Protein 2VXG (pdb70)

CATH classification: 6.10.140.270 (+1 more: 1.10.220.100)

Radius of gyration: 18.99 Å; Cα contacts (8 Å, |Δi|>4): 287; chains: 2; bounding box: 37×43×52 Å

Secondary structure (DSSP, 8-state):
-HHHHHHHHHHHHT-HHHHHHHHHHTT-HHHHHHHHHHS-HHHHT----HHHHHHHHHHHHH--TT--HHHHHHHHHHHHH--TTSHHHHHHHHHHHHHHHHHHHHHHHH-TTSTTHHHHHHHHHHHHHH-/-HHHHHHHHHHHTT-HHHHHHHHHHTT-HHHHHHHHHHH----HHHHHHHHHHHHH--TT--HHHHHHHHHHHHT--TTSHHHHHHHHHHHHHHHHHHHHHHHH-TTSTTHHHHHHHHHHHHHHHHH-

InterPro domains:
  IPR001680 WD40 repeat [SM00320] (302-339)
  IPR001680 WD40 repeat [SM00320] (347-397)
  IPR015943 WD40/YVTN repeat-like-containing domain superfamily [G3DSA:2.130.10.10] (118-501)
  IPR032401 Enhancer of mRNA-decapping protein 4, WD40 repeat region [PF16529] (119-451)
  IPR036322 WD40-repeat-containing domain superfamily [SSF50978] (120-437)
  IPR044938 Enhancer of mRNA-decapping protein 4, conserved C-terminal domain superfamily [G3DSA:1.10.220.100] (1266-1354)
  IPR045152 Enhancer of mRNA-decapping protein 4-like [PTHR15598] (16-1346)
  IPR049404 Enhancer of mRNA-decapping protein 4, C-terminal [PF21289] (1222-1342)

GO terms:
  GO:0045495 pole plasm (C, IDA)
  GO:0000932 P-body (C, IDA)
  GO:0035195 miRNA-mediated post-transcriptional gene silencing (P, IGI)
  GO:0000290 deadenylation-dependent decapping of nuclear-transcribed mRNA (P, IGI)
  GO:0045451 pole plasm oskar mRNA localization (P, IMP)
  GO:0033962 P-body assembly (P, IMP)
  GO:0140693 molecular condensate scaffold activity (F, IMP)
  GO:0006402 mRNA catabolic process (P, IMP)
  GO:0005515 protein binding (F, IPI)

Solvent-accessible surface area: 12863 Å² total; per-residue (Å²): 78,28,8,6,91,22,0,82,131,34,21,176,72,41,82,18,28,117,0,0,13,12,0,5,5,2,75,58,36,43,25,0,32,40,0,4,145,78,13,72,17,124,98,1,37,103,81,10,62,37,36,0,4,5,2,0,0,38,32,0,2,59,68,13,119,113,8,49,132,50,5,2,98,0,0,53,61,0,2,124,37,13,71,61,82,40,84,32,0,142,62,25,0,48,142,13,1,61,87,1,58,151,35,0,50,81,6,38,146,110,25,63,188,48,98,12,55,71,66,0,128,128,6,12,145,34,0,96,120,56,137,54,36,10,5,82,28,0,73,126,40,21,144,72,58,81,68,28,107,0,0,10,12,0,6,10,9,98,71,44,45,24,0,30,41,0,1,143,89,37,121,142,38,61,32,34,0,7,0,1,0,0,40,30,0,2,69,46,9,100,67,7,58,114,28,4,3,118,22,1,56,105,2,3,128,51,15,71,26,81,37,70,29,0,106,78,15,0,49,74,4,0,54,60,2,46,141,40,0,96,98,5,39,146,91,25,73,200,39,102,7,52,74,66,0,136,128,9,23,150,35,0,76,86,27,76,121,108,74

Sequence (259 aa):
GAMGDSIKQLLMAGQINKAFHQALLANDLGLVEFTLRHTDSNQAFARLEQKVLLSLIQQISADMTNHNELKQRYLNEALLAINMADPITREHAPKVLTELYRNCQQFIKNSPKNSQFSNVRLLMKAIITYRGAMGDSIKQLLMAGQINKAFHQALLANDLGLVEFTLRHTDRLEQKVLLSLIQQISADMTNHNELKQRYLNNEALLAINMADPITREHAPKVLTELYRNCQQFIKNSPKNSQFSNVRLLMKAIITYRDQL

Organism: Drosophila melanogaster (NCBI:txid7227)

Nearest PDB structures (foldseek):
  2vxg-assembly1_A  TM=1.008E+00  e=8.483E-18  Drosophila melanogaster
  2vxg-assembly2_B  TM=9.905E-01  e=6.596E-15  Drosophila melanogaster
  8a3y-assembly1_Q  TM=3.746E-01  e=7.093E+00  Homo sapiens
  2vxg-assembly2_B  TM=1.008E+00  e=4.600E-17  Drosophila melanogaster
  2vxg-assembly1_A  TM=9.904E-01  e=3.520E-15  Drosophila melanogaster

Structure (mmCIF, N/CA/C/O backbone):
data_2VXG
#
_entry.id   2VXG
#
_cell.length_a   38.240
_cell.length_b   65.870
_cell.length_c   103.780
_cell.angle_alpha   90.00
_cell.angle_beta   90.00
_cell.angle_gamma   90.00
#
_symmetry.space_group_name_H-M   'P 21 21 21'
#
loop_
_entity.id
_entity.type
_entity.pdbx_description
1 polymer 'CG6181-PA, ISOFORM A'
2 water water
#
loop_
_atom_site.group_PDB
_atom_site.id
_atom_site.type_symbol
_atom_site.label_atom_id
_atom_site.label_alt_id
_atom_site.label_comp_id
_atom_site.label_asym_id
_atom_site.label_entity_id
_atom_site.label_seq_id
_atom_site.pdbx_PDB_ins_code
_atom_site.Cartn_x
_atom_site.Cartn_y
_atom_site.Cartn_z
_atom_site.occupancy
_atom_site.B_iso_or_equiv
_atom_site.auth_seq_id
_atom_site.auth_comp_id
_atom_site.auth_asym_id
_atom_site.auth_atom_id
_atom_site.pdbx_PDB_model_num
ATOM 1 N N . GLY A 1 1 ? 16.214 49.075 23.849 1.00 20.14 1216 GLY A N 1
ATOM 2 C CA . GLY A 1 1 ? 16.529 48.769 22.426 1.00 21.14 1216 GLY A CA 1
ATOM 3 C C . GLY A 1 1 ? 17.944 48.239 22.289 1.00 20.64 1216 GLY A C 1
ATOM 4 O O . GLY A 1 1 ? 18.493 47.710 23.239 1.00 22.07 1216 GLY A O 1
ATOM 5 N N . ALA A 1 2 ? 18.547 48.433 21.115 1.00 21.25 1217 ALA A N 1
ATOM 6 C CA . ALA A 1 2 ? 19.828 47.834 20.765 1.00 21.34 1217 ALA A CA 1
ATOM 7 C C . ALA A 1 2 ? 20.991 48.345 21.635 1.00 21.26 1217 ALA A C 1
ATOM 8 O O . ALA A 1 2 ? 21.880 47.563 22.035 1.00 20.53 1217 ALA A O 1
ATOM 10 N N . MET A 1 3 ? 20.987 49.639 21.937 1.00 20.85 1218 MET A N 1
ATOM 11 C CA . MET A 1 3 ? 21.985 50.223 22.824 1.00 22.20 1218 MET A CA 1
ATOM 12 C C . MET A 1 3 ? 21.903 49.667 24.259 1.00 21.30 1218 MET A C 1
ATOM 13 O O . MET A 1 3 ? 22.900 49.247 24.813 1.00 19.28 1218 MET A O 1
ATOM 18 N N . GLY A 1 4 ? 20.726 49.730 24.873 1.00 21.25 1219 GLY A N 1
ATOM 19 C CA . GLY A 1 4 ? 20.553 49.213 26.227 1.00 21.33 1219 GLY A CA 1
ATOM 20 C C . GLY A 1 4 ? 20.948 47.744 26.350 1.00 21.15 1219 GLY A C 1
ATOM 21 O O . GLY A 1 4 ? 21.651 47.347 27.282 1.00 21.00 1219 GLY A O 1
ATOM 22 N N . ASP A 1 5 ? 20.496 46.950 25.386 1.00 21.21 1220 ASP A N 1
ATOM 23 C CA . ASP A 1 5 ? 20.849 45.544 25.263 1.00 20.91 1220 ASP A CA 1
ATOM 24 C C . ASP A 1 5 ? 22.342 45.337 25.200 1.00 20.47 1220 ASP A C 1
ATOM 25 O O . ASP A 1 5 ? 22.890 44.485 25.909 1.00 18.65 1220 ASP A O 1
ATOM 30 N N . SER A 1 6 ? 23.013 46.122 24.368 1.00 19.23 1221 SER A N 1
ATOM 31 C CA . SER A 1 6 ? 24.462 45.999 24.233 1.00 19.87 1221 SER A CA 1
ATOM 32 C C . SER A 1 6 ? 25.153 46.326 25.543 1.00 19.47 1221 SER A C 1
ATOM 33 O O . SER A 1 6 ? 26.116 45.668 25.935 1.00 19.42 1221 SER A O 1
ATOM 36 N N . ILE A 1 7 ? 24.693 47.396 26.164 1.00 18.57 1222 ILE A N 1
ATOM 37 C CA . ILE A 1 7 ? 25.167 47.813 27.498 1.00 19.18 1222 ILE A CA 1
ATOM 38 C C . ILE A 1 7 ? 24.994 46.737 28.553 1.00 19.08 1222 ILE A C 1
ATOM 39 O O . ILE A 1 7 ? 25.921 46.464 29.313 1.00 18.08 1222 ILE A O 1
ATOM 44 N N . LYS A 1 8 ? 23.829 46.106 28.599 1.00 19.15 1223 LYS A N 1
ATOM 45 C CA . LYS A 1 8 ? 23.617 45.059 29.602 1.00 20.65 1223 LYS A CA 1
ATOM 46 C C . LYS A 1 8 ? 24.556 43.898 29.340 1.00 20.16 1223 LYS A C 1
ATOM 47 O O . LYS A 1 8 ? 25.128 43.347 30.267 1.00 20.80 1223 LYS A O 1
ATOM 53 N N . GLN A 1 9 ? 24.710 43.554 28.071 1.00 20.68 1224 GLN A N 1
ATOM 54 C CA . GLN A 1 9 ? 25.659 42.548 27.607 1.00 21.74 1224 GLN A CA 1
ATOM 55 C C . GLN A 1 9 ? 27.098 42.798 28.084 1.00 21.00 1224 GLN A C 1
ATOM 56 O O . GLN A 1 9 ? 27.770 41.916 28.661 1.00 19.89 1224 GLN A O 1
ATOM 62 N N . LEU A 1 10 ? 27.570 44.009 27.817 1.00 20.34 1225 LEU A N 1
ATOM 63 C CA . LEU A 1 10 ? 28.940 44.427 28.179 1.00 20.53 1225 LEU A CA 1
ATOM 64 C C . LEU A 1 10 ? 29.167 44.322 29.673 1.00 20.22 1225 LEU A C 1
ATOM 65 O O . LEU A 1 10 ? 30.141 43.731 30.105 1.00 19.62 1225 LEU A O 1
ATOM 70 N N . LEU A 1 11 ? 28.253 44.906 30.441 1.00 20.67 1226 LEU A N 1
ATOM 71 C CA . LEU A 1 11 ? 28.243 44.837 31.907 1.00 20.84 1226 LEU A CA 1
ATOM 72 C C . LEU A 1 11 ? 28.241 43.425 32.454 1.00 21.29 1226 LEU A C 1
ATOM 73 O O . LEU A 1 11 ? 28.924 43.147 33.427 1.00 19.73 1226 LEU A O 1
ATOM 78 N N . MET A 1 12 ? 27.444 42.535 31.867 1.00 22.46 1227 MET A N 1
ATOM 79 C CA . MET A 1 12 ? 27.471 41.123 32.306 1.00 23.67 1227 MET A CA 1
ATOM 80 C C . MET A 1 12 ? 28.824 40.501 31.975 1.00 22.57 1227 MET A C 1
ATOM 81 O O . MET A 1 12 ? 29.354 39.685 32.744 1.00 23.85 1227 MET A O 1
ATOM 86 N N . ALA A 1 13 ? 29.389 40.867 30.833 1.00 21.40 1228 ALA A N 1
ATOM 87 C CA . ALA A 1 13 ? 30.698 40.370 30.441 1.00 21.49 1228 ALA A CA 1
ATOM 88 C C . ALA A 1 13 ? 31.815 40.986 31.301 1.00 21.05 1228 ALA A C 1
ATOM 89 O O . ALA A 1 13 ? 32.927 40.471 31.346 1.00 21.69 1228 ALA A O 1
ATOM 91 N N . GLY A 1 14 ? 31.498 42.046 32.031 1.00 21.01 1229 GLY A N 1
ATOM 92 C CA . GLY A 1 14 ? 32.469 42.707 32.902 1.00 20.76 1229 GLY A CA 1
ATOM 93 C C . GLY A 1 14 ? 33.239 43.768 32.148 1.00 20.65 1229 GLY A C 1
ATOM 94 O O . GLY A 1 14 ? 34.173 44.375 32.694 1.00 19.30 1229 GLY A O 1
ATOM 95 N N . GLN A 1 15 ? 32.830 44.015 30.899 1.00 20.16 1230 GLN A N 1
ATOM 96 C CA . GLN A 1 15 ? 33.410 45.082 30.086 1.00 20.86 1230 GLN A CA 1
ATOM 97 C C . GLN A 1 15 ? 32.778 46.435 30.460 1.00 20.16 1230 GLN A C 1
ATOM 98 O O . GLN A 1 15 ? 32.090 47.072 29.663 1.00 18.49 1230 GLN A O 1
ATOM 104 N N . ILE A 1 16 ? 33.016 46.858 31.703 1.00 20.06 1231 ILE A N 1
ATOM 105 C CA . ILE A 1 16 ? 32.321 48.009 32.275 1.00 19.96 1231 ILE A CA 1
ATOM 106 C C . ILE A 1 16 ? 32.634 49.350 31.598 1.00 19.85 1231 ILE A C 1
ATOM 107 O O . ILE A 1 16 ? 31.721 50.162 31.366 1.00 18.10 1231 ILE A O 1
ATOM 112 N N . ASN A 1 17 ? 33.903 49.608 31.279 1.00 19.63 1232 ASN A N 1
ATOM 113 C CA . ASN A 1 17 ? 34.231 50.870 30.617 1.00 19.41 1232 ASN A CA 1
ATOM 114 C C . ASN A 1 17 ? 33.644 50.932 29.218 1.00 18.61 1232 ASN A C 1
ATOM 115 O O . ASN A 1 17 ? 33.093 51.956 28.860 1.00 19.13 1232 ASN A O 1
ATOM 120 N N . LYS A 1 18 ? 33.710 49.838 28.466 1.00 17.95 1233 LYS A N 1
ATOM 121 C CA . LYS A 1 18 ? 33.065 49.816 27.153 1.00 18.79 1233 LYS A CA 1
ATOM 122 C C . LYS A 1 18 ? 31.556 50.103 27.241 1.00 17.26 1233 LYS A C 1
ATOM 123 O O . LYS A 1 18 ? 31.035 50.756 26.380 1.00 16.55 1233 LYS A O 1
ATOM 129 N N . ALA A 1 19 ? 30.883 49.579 28.267 1.00 17.05 1234 ALA A N 1
ATOM 130 C CA . ALA A 1 19 ? 29.462 49.839 28.500 1.00 16.11 1234 ALA A CA 1
ATOM 131 C C . ALA A 1 19 ? 29.273 51.337 28.736 1.00 15.66 1234 ALA A C 1
ATOM 132 O O . ALA A 1 19 ? 28.382 51.959 28.147 1.00 15.30 1234 ALA A O 1
ATOM 134 N N . PHE A 1 20 ? 30.159 51.931 29.529 1.00 16.05 1235 PHE A N 1
ATOM 135 C CA . PHE A 1 20 ? 30.038 53.354 29.837 1.00 16.00 1235 PHE A CA 1
ATOM 136 C C . PHE A 1 20 ? 30.409 54.231 28.664 1.00 16.41 1235 PHE A C 1
ATOM 137 O O . PHE A 1 20 ? 29.803 55.284 28.509 1.00 16.86 1235 PHE A O 1
ATOM 145 N N . HIS A 1 21 ? 31.366 53.814 27.840 1.00 16.16 1236 HIS A N 1
ATOM 146 C CA . HIS A 1 21 ? 31.681 54.547 26.599 1.00 16.26 1236 HIS A CA 1
ATOM 147 C C . HIS A 1 21 ? 30.428 54.676 25.782 1.00 16.38 1236 HIS A C 1
ATOM 148 O O . HIS A 1 21 ? 30.115 55.763 25.328 1.00 15.28 1236 HIS A O 1
ATOM 155 N N . GLN A 1 22 ? 29.692 53.568 25.634 1.00 16.38 1237 GLN A N 1
ATOM 156 C CA . GLN A 1 22 ? 28.495 53.549 24.817 1.00 16.16 1237 GLN A CA 1
ATOM 157 C C . GLN A 1 22 ? 27.460 54.444 25.443 1.00 15.79 1237 GLN A C 1
ATOM 158 O O . GLN A 1 22 ? 26.899 55.303 24.761 1.00 15.15 1237 GLN A O 1
ATOM 164 N N . ALA A 1 23 ? 27.246 54.286 26.751 1.00 15.28 1238 ALA A N 1
ATOM 165 C CA . ALA A 1 23 ? 26.238 55.101 27.403 1.00 15.78 1238 ALA A CA 1
ATOM 166 C C . ALA A 1 23 ? 26.567 56.621 27.274 1.00 15.22 1238 ALA A C 1
ATOM 167 O O . ALA A 1 23 ? 25.684 57.446 26.951 1.00 16.03 1238 ALA A O 1
ATOM 169 N N . LEU A 1 24 ? 27.831 56.973 27.503 1.00 15.26 1239 LEU A N 1
ATOM 170 C CA . LEU A 1 24 ? 28.295 58.368 27.552 1.00 14.94 1239 LEU A CA 1
ATOM 171 C C . LEU A 1 24 ? 28.465 59.072 26.196 1.00 15.66 1239 LEU A C 1
ATOM 172 O O . LEU A 1 24 ? 28.361 60.325 26.095 1.00 14.39 1239 LEU A O 1
ATOM 177 N N . LEU A 1 25 ? 28.784 58.293 25.168 1.00 15.76 1240 LEU A N 1
ATOM 178 C CA . LEU A 1 25 ? 28.833 58.814 23.771 1.00 16.43 1240 LEU A CA 1
ATOM 179 C C . LEU A 1 25 ? 27.480 59.010 23.105 1.00 15.88 1240 LEU A C 1
ATOM 180 O O . LEU A 1 25 ? 27.409 59.580 22.039 1.00 16.40 1240 LEU A O 1
ATOM 185 N N . ALA A 1 26 ? 26.411 58.472 23.688 1.00 16.53 1241 ALA A N 1
ATOM 186 C CA . ALA A 1 26 ? 25.051 58.581 23.142 1.00 17.00 1241 ALA A CA 1
ATOM 187 C C . ALA A 1 26 ? 24.388 59.948 23.346 1.00 18.23 1241 ALA A C 1
ATOM 188 O O . ALA A 1 26 ? 23.340 60.249 22.740 1.00 19.09 1241 ALA A O 1
ATOM 190 N N . ASN A 1 27 ? 24.973 60.788 24.207 1.00 17.32 1242 ASN A N 1
ATOM 191 C CA . ASN A 1 27 ? 24.385 62.100 24.512 1.00 18.14 1242 ASN A CA 1
ATOM 192 C C . ASN A 1 27 ? 22.959 61.871 25.037 1.00 18.05 1242 ASN A C 1
ATOM 193 O O . ASN A 1 27 ? 21.980 62.416 24.536 1.00 16.12 1242 ASN A O 1
ATOM 198 N N . ASP A 1 28 ? 22.834 60.980 25.998 1.00 18.07 1243 ASP A N 1
ATOM 199 C CA . ASP A 1 28 ? 21.503 60.624 26.486 1.00 18.85 1243 ASP A CA 1
ATOM 200 C C . ASP A 1 28 ? 21.605 60.302 27.968 1.00 18.30 1243 ASP A C 1
ATOM 201 O O . ASP A 1 28 ? 22.008 59.217 28.362 1.00 18.24 1243 ASP A O 1
ATOM 206 N N . LEU A 1 29 ? 21.230 61.265 28.793 1.00 18.91 1244 LEU A N 1
ATOM 207 C CA . LEU A 1 29 ? 21.360 61.072 30.240 1.00 18.86 1244 LEU A CA 1
ATOM 208 C C . LEU A 1 29 ? 20.448 59.969 30.735 1.00 18.22 1244 LEU A C 1
ATOM 209 O O . LEU A 1 29 ? 20.777 59.312 31.700 1.00 19.52 1244 LEU A O 1
ATOM 214 N N . GLY A 1 30 ? 19.331 59.732 30.061 1.00 17.90 1245 GLY A N 1
ATOM 215 C CA . GLY A 1 30 ? 18.454 58.599 30.383 1.00 17.23 1245 GLY A CA 1
ATOM 216 C C . GLY A 1 30 ? 19.134 57.234 30.190 1.00 16.85 1245 GLY A C 1
ATOM 217 O O . GLY A 1 30 ? 18.927 56.286 30.977 1.00 17.21 1245 GLY A O 1
ATOM 218 N N . LEU A 1 31 ? 19.948 57.117 29.150 1.00 15.57 1246 LEU A N 1
ATOM 219 C CA . LEU A 1 31 ? 20.695 55.878 28.922 1.00 15.71 1246 LEU A CA 1
ATOM 220 C C . LEU A 1 31 ? 21.819 55.680 29.955 1.00 14.58 1246 LEU A C 1
ATOM 221 O O . LEU A 1 31 ? 22.067 54.561 30.401 1.00 15.58 1246 LEU A O 1
ATOM 226 N N . VAL A 1 32 ? 22.462 56.775 30.329 1.00 15.37 1247 VAL A N 1
ATOM 227 C CA . VAL A 1 32 ? 23.413 56.786 31.416 1.00 16.33 1247 VAL A CA 1
ATOM 228 C C . VAL A 1 32 ? 22.750 56.283 32.701 1.00 17.27 1247 VAL A C 1
ATOM 229 O O . VAL A 1 32 ? 23.326 55.410 33.376 1.00 17.63 1247 VAL A O 1
ATOM 233 N N . GLU A 1 33 ? 21.575 56.833 33.042 1.00 18.95 1248 GLU A N 1
ATOM 234 C CA . GLU A 1 33 ? 20.826 56.362 34.232 1.00 20.05 1248 GLU A CA 1
ATOM 235 C C . GLU A 1 33 ? 20.460 54.895 34.186 1.00 19.43 1248 GLU A C 1
ATOM 236 O O . GLU A 1 33 ? 20.707 54.186 35.154 1.00 18.90 1248 GLU A O 1
ATOM 242 N N . PHE A 1 34 ? 19.951 54.424 33.042 1.00 19.38 1249 PHE A N 1
ATOM 243 C CA . PHE A 1 34 ? 19.749 52.977 32.769 1.00 18.94 1249 PHE A CA 1
ATOM 244 C C . PHE A 1 34 ? 21.028 52.182 33.049 1.00 18.51 1249 PHE A C 1
ATOM 245 O O . PHE A 1 34 ? 21.007 51.132 33.713 1.00 18.30 1249 PHE A O 1
ATOM 253 N N . THR A 1 35 ? 22.148 52.677 32.533 1.00 18.16 1250 THR A N 1
ATOM 254 C CA . THR A 1 35 ? 23.435 52.023 32.745 1.00 19.01 1250 THR A CA 1
ATOM 255 C C . THR A 1 35 ? 23.739 51.966 34.251 1.00 19.41 1250 THR A C 1
ATOM 256 O O . THR A 1 35 ? 24.087 50.906 34.744 1.00 19.39 1250 THR A O 1
ATOM 260 N N . LEU A 1 36 ? 23.585 53.089 34.964 1.00 21.37 1251 LEU A N 1
ATOM 261 C CA . LEU A 1 36 ? 23.918 53.149 36.422 1.00 21.83 1251 LEU A CA 1
ATOM 262 C C . LEU A 1 36 ? 23.022 52.198 37.213 1.00 22.99 1251 LEU A C 1
ATOM 263 O O . LEU A 1 36 ? 23.477 51.475 38.086 1.00 20.62 1251 LEU A O 1
ATOM 268 N N . ARG A 1 37 ? 21.748 52.185 36.833 1.00 24.11 1252 ARG A N 1
ATOM 269 C CA . ARG A 1 37 ? 20.765 51.227 37.335 1.00 25.27 1252 ARG A CA 1
ATOM 270 C C . ARG A 1 37 ? 21.158 49.747 37.159 1.00 24.91 1252 ARG A C 1
ATOM 271 O O . ARG A 1 37 ? 20.853 48.953 38.023 1.00 27.08 1252 ARG A O 1
ATOM 279 N N . HIS A 1 38 ? 21.890 49.373 36.108 1.00 25.11 1253 HIS A N 1
ATOM 280 C CA . HIS A 1 38 ? 22.326 47.982 35.912 1.00 25.39 1253 HIS A CA 1
ATOM 281 C C . HIS A 1 38 ? 23.766 47.684 36.235 1.00 26.33 1253 HIS A C 1
ATOM 282 O O . HIS A 1 38 ? 24.217 46.590 35.946 1.00 26.27 1253 HIS A O 1
ATOM 289 N N . THR A 1 39 ? 24.540 48.629 36.740 1.00 26.76 1254 THR A N 1
ATOM 290 C CA . THR A 1 39 ? 25.950 48.297 36.962 1.00 27.38 1254 THR A CA 1
ATOM 291 C C . THR A 1 39 ? 26.161 48.084 38.446 1.00 27.76 1254 THR A C 1
ATOM 292 O O . THR A 1 39 ? 25.455 48.640 39.269 1.00 27.04 1254 THR A O 1
ATOM 296 N N . ASP A 1 40 ? 27.107 47.215 38.761 1.00 28.81 1255 ASP A N 1
ATOM 297 C CA . ASP A 1 40 ? 27.436 46.916 40.141 1.00 29.78 1255 ASP A CA 1
ATOM 298 C C . ASP A 1 40 ? 28.378 48.018 40.592 1.00 30.02 1255 ASP A C 1
ATOM 299 O O . ASP A 1 40 ? 29.513 48.095 40.125 1.00 30.07 1255 ASP A O 1
ATOM 304 N N . SER A 1 41 ? 27.904 48.869 41.492 1.00 31.20 1256 SER A N 1
ATOM 305 C CA . SER A 1 41 ? 28.707 49.969 42.031 1.00 33.03 1256 SER A CA 1
ATOM 306 C C . SER A 1 41 ? 30.017 49.515 42.696 1.00 33.85 1256 SER A C 1
ATOM 307 O O . SER A 1 41 ? 30.981 50.280 42.760 1.00 33.62 1256 SER A O 1
ATOM 310 N N . ASN A 1 42 ? 30.046 48.286 43.194 1.00 35.27 1257 ASN A N 1
ATOM 311 C CA . ASN A 1 42 ? 31.263 47.763 43.805 1.00 36.31 1257 ASN A CA 1
ATOM 312 C C . ASN A 1 42 ? 32.246 47.225 42.759 1.00 36.70 1257 ASN A C 1
ATOM 313 O O . ASN A 1 42 ? 33.432 47.111 43.045 1.00 37.71 1257 ASN A O 1
ATOM 318 N N . GLN A 1 43 ? 31.766 46.936 41.548 1.00 37.29 1258 GLN A N 1
ATOM 319 C CA . GLN A 1 43 ? 32.658 46.801 40.384 1.00 37.28 1258 GLN A CA 1
ATOM 320 C C . GLN A 1 43 ? 33.093 48.199 39.910 1.00 37.07 1258 GLN A C 1
ATOM 321 O O . GLN A 1 43 ? 34.298 48.479 39.743 1.00 37.99 1258 GLN A O 1
ATOM 327 N N . ALA A 1 44 ? 32.120 49.081 39.706 1.00 36.28 1259 ALA A N 1
ATOM 328 C CA . ALA A 1 44 ? 32.399 50.401 39.159 1.00 35.74 1259 ALA A CA 1
ATOM 329 C C . ALA A 1 44 ? 33.455 51.100 39.998 1.00 35.22 1259 ALA A C 1
ATOM 330 O O . ALA A 1 44 ? 34.437 51.602 39.464 1.00 34.00 1259 ALA A O 1
ATOM 332 N N . PHE A 1 45 ? 33.275 51.096 41.317 1.00 35.50 1260 PHE A N 1
ATOM 333 C CA . PHE A 1 45 ? 34.088 51.951 42.174 1.00 36.10 1260 PHE A CA 1
ATOM 334 C C . PHE A 1 45 ? 35.118 51.246 43.041 1.00 36.78 1260 PHE A C 1
ATOM 335 O O . PHE A 1 45 ? 35.546 51.781 44.071 1.00 38.42 1260 PHE A O 1
ATOM 343 N N . ALA A 1 46 ? 35.569 50.079 42.583 1.00 36.69 1261 ALA A N 1
ATOM 344 C CA . ALA A 1 46 ? 36.617 49.324 43.261 1.00 36.32 1261 ALA A CA 1
ATOM 345 C C . ALA A 1 46 ? 38.015 49.912 42.992 1.00 35.91 1261 ALA A C 1
ATOM 346 O O . ALA A 1 46 ? 38.175 51.056 42.545 1.00 34.64 1261 ALA A O 1
ATOM 348 N N . ARG A 1 51 ? 37.704 48.679 37.566 1.00 26.27 1266 ARG A N 1
ATOM 349 C CA . ARG A 1 51 ? 37.110 49.983 37.903 1.00 24.92 1266 ARG A CA 1
ATOM 350 C C . ARG A 1 51 ? 36.946 50.841 36.648 1.00 24.51 1266 ARG A C 1
ATOM 351 O O . ARG A 1 51 ? 37.519 50.556 35.611 1.00 24.21 1266 ARG A O 1
ATOM 353 N N . LEU A 1 52 ? 36.180 51.918 36.787 1.00 23.48 1267 LEU A N 1
ATOM 354 C CA . LEU A 1 52 ? 35.973 52.900 35.710 1.00 22.90 1267 LEU A CA 1
ATOM 355 C C . LEU A 1 52 ? 37.218 53.751 35.439 1.00 22.25 1267 LEU A C 1
ATOM 356 O O . LEU A 1 52 ? 37.855 54.262 36.348 1.00 21.15 1267 LEU A O 1
ATOM 361 N N . GLU A 1 53 ? 37.568 53.845 34.159 1.00 21.27 1268 GLU A N 1
ATOM 362 C CA . GLU A 1 53 ? 38.611 54.718 33.665 1.00 20.66 1268 GLU A CA 1
ATOM 363 C C . GLU A 1 53 ? 38.420 56.109 34.210 1.00 19.21 1268 GLU A C 1
ATOM 364 O O . GLU A 1 53 ? 37.287 56.537 34.372 1.00 19.27 1268 GLU A O 1
ATOM 370 N N . GLN A 1 54 ? 39.508 56.842 34.422 1.00 18.67 1269 GLN A N 1
ATOM 371 C CA . GLN A 1 54 ? 39.407 58.256 34.797 1.00 17.27 1269 GLN A CA 1
ATOM 372 C C . GLN A 1 54 ? 38.606 59.095 33.796 1.00 17.20 1269 GLN A C 1
ATOM 373 O O . GLN A 1 54 ? 37.834 59.969 34.209 1.00 15.39 1269 GLN A O 1
ATOM 379 N N . LYS A 1 55 ? 38.811 58.850 32.496 1.00 16.53 1270 LYS A N 1
ATOM 380 C CA . LYS A 1 55 ? 38.088 59.599 31.477 1.00 16.84 1270 LYS A CA 1
ATOM 381 C C . LYS A 1 55 ? 36.568 59.367 31.566 1.00 15.85 1270 LYS A C 1
ATOM 382 O O . LYS A 1 55 ? 35.802 60.265 31.299 1.00 16.30 1270 LYS A O 1
ATOM 388 N N . VAL A 1 56 ? 36.171 58.167 31.971 1.00 16.00 1271 VAL A N 1
ATOM 389 C CA . VAL A 1 56 ? 34.772 57.793 32.149 1.00 15.30 1271 VAL A CA 1
ATOM 390 C C . VAL A 1 56 ? 34.235 58.483 33.396 1.00 14.18 1271 VAL A C 1
ATOM 391 O O . VAL A 1 56 ? 33.147 59.019 33.391 1.00 14.28 1271 VAL A O 1
ATOM 395 N N . LEU A 1 57 ? 35.013 58.488 34.454 1.00 14.60 1272 LEU A N 1
ATOM 396 C CA . LEU A 1 57 ? 34.570 59.154 35.685 1.00 14.93 1272 LEU A CA 1
ATOM 397 C C . LEU A 1 57 ? 34.291 60.630 35.449 1.00 14.93 1272 LEU A C 1
ATOM 398 O O . LEU A 1 57 ? 33.247 61.125 35.896 1.00 15.95 1272 LEU A O 1
ATOM 403 N N . LEU A 1 58 ? 35.205 61.338 34.762 1.00 15.01 1273 LEU A N 1
ATOM 404 C CA . LEU A 1 58 ? 35.073 62.810 34.531 1.00 14.89 1273 LEU A CA 1
ATOM 405 C C . LEU A 1 58 ? 33.904 63.156 33.596 1.00 15.49 1273 LEU A C 1
ATOM 406 O O . LEU A 1 58 ? 33.226 64.157 33.762 1.00 14.81 1273 LEU A O 1
ATOM 411 N N . SER A 1 59 ? 33.683 62.320 32.598 1.00 14.95 1274 SER A N 1
ATOM 412 C CA . SER A 1 59 ? 32.503 62.431 31.703 1.00 15.44 1274 SER A CA 1
ATOM 413 C C . SER A 1 59 ? 31.164 62.184 32.437 1.00 15.68 1274 SER A C 1
ATOM 414 O O . SER A 1 59 ? 30.197 62.907 32.233 1.00 15.74 1274 SER A O 1
ATOM 417 N N . LEU A 1 60 ? 31.119 61.155 33.261 1.00 16.67 1275 LEU A N 1
ATOM 418 C CA . LEU A 1 60 ? 29.956 60.839 34.078 1.00 17.24 1275 LEU A CA 1
ATOM 419 C C . LEU A 1 60 ? 29.654 62.023 34.989 1.00 17.17 1275 LEU A C 1
ATOM 420 O O . LEU A 1 60 ? 28.503 62.487 35.050 1.00 16.09 1275 LEU A O 1
ATOM 425 N N . ILE A 1 61 ? 30.692 62.572 35.618 1.00 17.35 1276 ILE A N 1
ATOM 426 C CA . ILE A 1 61 ? 30.524 63.764 36.469 1.00 17.73 1276 ILE A CA 1
ATOM 427 C C . ILE A 1 61 ? 29.921 64.936 35.655 1.00 18.38 1276 ILE A C 1
ATOM 428 O O . ILE A 1 61 ? 28.953 65.590 36.112 1.00 17.84 1276 ILE A O 1
ATOM 433 N N . GLN A 1 62 ? 30.461 65.152 34.487 1.00 18.77 1277 GLN A N 1
ATOM 434 C CA . GLN A 1 62 ? 29.989 66.137 33.593 1.00 18.88 1277 GLN A CA 1
ATOM 435 C C . GLN A 1 62 ? 28.508 65.967 33.201 1.00 18.83 1277 GLN A C 1
ATOM 436 O O . GLN A 1 62 ? 27.706 66.850 33.350 1.00 18.93 1277 GLN A O 1
ATOM 442 N N . GLN A 1 63 ? 28.170 64.780 32.780 1.00 17.86 1278 GLN A N 1
ATOM 443 C CA . GLN A 1 63 ? 26.872 64.476 32.221 1.00 18.27 1278 GLN A CA 1
ATOM 444 C C . GLN A 1 63 ? 25.738 64.477 33.263 1.00 18.81 1278 GLN A C 1
ATOM 445 O O . GLN A 1 63 ? 24.657 64.999 32.994 1.00 19.54 1278 GLN A O 1
ATOM 451 N N . ILE A 1 64 ? 26.006 63.900 34.423 1.00 18.28 1279 ILE A N 1
ATOM 452 C CA . ILE A 1 64 ? 25.042 63.849 35.513 1.00 18.41 1279 ILE A CA 1
ATOM 453 C C . ILE A 1 64 ? 24.736 65.307 35.959 1.00 18.04 1279 ILE A C 1
ATOM 454 O O . ILE A 1 64 ? 23.564 65.669 36.172 1.00 18.10 1279 ILE A O 1
ATOM 459 N N . SER A 1 65 ? 25.787 66.112 36.108 1.00 18.71 1280 SER A N 1
ATOM 460 C CA . SER A 1 65 ? 25.644 67.488 36.607 1.00 19.62 1280 SER A CA 1
ATOM 461 C C . SER A 1 65 ? 25.203 68.506 35.561 1.00 20.54 1280 SER A C 1
ATOM 462 O O . SER A 1 65 ? 24.762 69.621 35.918 1.00 18.20 1280 SER A O 1
ATOM 465 N N . ALA A 1 66 ? 25.369 68.166 34.285 1.00 21.51 1281 ALA A N 1
ATOM 466 C CA . ALA A 1 66 ? 24.937 69.052 33.189 1.00 22.19 1281 ALA A CA 1
ATOM 467 C C . ALA A 1 66 ? 23.433 69.306 33.245 1.00 23.13 1281 ALA A C 1
ATOM 468 O O . ALA A 1 66 ? 22.941 70.320 32.730 1.00 23.41 1281 ALA A O 1
ATOM 470 N N . ASP A 1 67 ? 22.698 68.353 33.792 1.00 24.55 1282 ASP A N 1
ATOM 471 C CA . ASP A 1 67 ? 21.279 68.472 33.891 1.00 25.47 1282 ASP A CA 1
ATOM 472 C C . ASP A 1 67 ? 20.777 67.865 35.165 1.00 25.67 1282 ASP A C 1
ATOM 473 O O . ASP A 1 67 ? 20.483 66.675 35.209 1.00 25.13 1282 ASP A O 1
ATOM 478 N N . MET A 1 68 ? 20.616 68.716 36.188 1.00 25.37 1283 MET A N 1
ATOM 479 C CA . MET A 1 68 ? 20.197 68.308 37.510 1.00 26.07 1283 MET A CA 1
ATOM 480 C C . MET A 1 68 ? 18.761 68.733 37.829 1.00 27.27 1283 MET A C 1
ATOM 481 O O . MET A 1 68 ? 18.408 68.910 39.006 1.00 27.35 1283 MET A O 1
ATOM 486 N N . THR A 1 69 ? 17.924 68.881 36.806 1.00 28.41 1284 THR A N 1
ATOM 487 C CA . THR A 1 69 ? 16.498 69.202 37.028 1.00 29.15 1284 THR A CA 1
ATOM 488 C C . THR A 1 69 ? 15.722 68.016 37.665 1.00 29.75 1284 THR A C 1
ATOM 489 O O . THR A 1 69 ? 14.806 68.217 38.468 1.00 29.39 1284 THR A O 1
ATOM 493 N N . ASN A 1 70 ? 16.114 66.790 37.330 1.00 30.83 1285 ASN A N 1
ATOM 494 C CA . ASN A 1 70 ? 15.661 65.615 38.057 1.00 31.02 1285 ASN A CA 1
ATOM 495 C C . ASN A 1 70 ? 16.867 64.835 38.594 1.00 31.00 1285 ASN A C 1
ATOM 496 O O . ASN A 1 70 ? 17.038 63.640 38.357 1.00 30.18 1285 ASN A O 1
ATOM 501 N N . HIS A 1 71 ? 17.687 65.561 39.349 1.00 31.57 1286 HIS A N 1
ATOM 502 C CA . HIS A 1 71 ? 18.707 64.973 40.210 1.00 31.72 1286 HIS A CA 1
ATOM 503 C C . HIS A 1 71 ? 18.082 64.117 41.314 1.00 32.04 1286 HIS A C 1
ATOM 504 O O . HIS A 1 71 ? 17.070 64.499 41.906 1.00 32.67 1286 HIS A O 1
ATOM 511 N N . ASN A 1 72 ? 18.723 62.980 41.606 1.00 31.56 1287 ASN A N 1
ATOM 512 C CA . ASN A 1 72 ? 18.251 62.019 42.609 1.00 32.05 1287 ASN A CA 1
ATOM 513 C C . ASN A 1 72 ? 19.405 61.310 43.340 1.00 32.23 1287 ASN A C 1
ATOM 514 O O . ASN A 1 72 ? 20.573 61.564 43.047 1.00 32.26 1287 ASN A O 1
ATOM 519 N N . GLU A 1 73 ? 19.062 60.426 44.281 1.00 31.81 1288 GLU A N 1
ATOM 520 C CA . GLU A 1 73 ? 20.036 59.637 45.052 1.00 31.87 1288 GLU A CA 1
ATOM 521 C C . GLU A 1 73 ? 20.962 58.788 44.164 1.00 31.36 1288 GLU A C 1
ATOM 522 O O . GLU A 1 73 ? 22.182 58.736 44.364 1.00 31.85 1288 GLU A O 1
ATOM 528 N N . LEU A 1 74 ? 20.394 58.107 43.183 1.00 30.45 1289 LEU A N 1
ATOM 529 C CA . LEU A 1 74 ? 21.237 57.294 42.321 1.00 29.49 1289 LEU A CA 1
ATOM 530 C C . LEU A 1 74 ? 22.348 58.178 41.708 1.00 27.74 1289 LEU A C 1
ATOM 531 O O . LEU A 1 74 ? 23.539 57.904 41.884 1.00 25.10 1289 LEU A O 1
ATOM 536 N N . LYS A 1 75 ? 21.957 59.269 41.042 1.00 26.72 1290 LYS A N 1
ATOM 537 C CA . LYS A 1 75 ? 22.921 60.118 40.373 1.00 26.08 1290 LYS A CA 1
ATOM 538 C C . LYS A 1 75 ? 23.832 60.855 41.383 1.00 25.23 1290 LYS A C 1
ATOM 539 O O . LYS A 1 75 ? 25.025 61.047 41.098 1.00 25.62 1290 LYS A O 1
ATOM 545 N N . GLN A 1 76 ? 23.283 61.242 42.532 1.00 23.59 1291 GLN A N 1
ATOM 546 C CA . GLN A 1 76 ? 24.092 61.917 43.560 1.00 24.55 1291 GLN A CA 1
ATOM 547 C C . GLN A 1 76 ? 25.153 60.994 44.068 1.00 23.79 1291 GLN A C 1
ATOM 548 O O . GLN A 1 76 ? 26.296 61.365 44.207 1.00 22.47 1291 GLN A O 1
ATOM 554 N N . ARG A 1 77 ? 24.739 59.769 44.368 1.00 25.32 1292 ARG A N 1
ATOM 555 C CA . ARG A 1 77 ? 25.648 58.781 44.897 1.00 24.60 1292 ARG A CA 1
ATOM 556 C C . ARG A 1 77 ? 26.759 58.477 43.895 1.00 24.10 1292 ARG A C 1
ATOM 557 O O . ARG A 1 77 ? 27.928 58.372 44.284 1.00 22.12 1292 ARG A O 1
ATOM 565 N N . TYR A 1 78 ? 26.424 58.365 42.598 1.00 23.35 1293 TYR A N 1
ATOM 566 C CA . TYR A 1 78 ? 27.473 58.307 41.558 1.00 23.44 1293 TYR A CA 1
ATOM 567 C C . TYR A 1 78 ? 28.330 59.541 41.447 1.00 22.42 1293 TYR A C 1
ATOM 568 O O . TYR A 1 78 ? 29.517 59.416 41.183 1.00 22.99 1293 TYR A O 1
ATOM 577 N N . LEU A 1 79 ? 27.747 60.730 41.622 1.00 22.29 1294 LEU A N 1
ATOM 578 C CA . LEU A 1 79 ? 28.560 61.953 41.637 1.00 21.13 1294 LEU A CA 1
ATOM 579 C C . LEU A 1 79 ? 29.540 61.878 42.789 1.00 19.64 1294 LEU A C 1
ATOM 580 O O . LEU A 1 79 ? 30.706 62.193 42.614 1.00 18.36 1294 LEU A O 1
ATOM 585 N N . ASN A 1 80 ? 29.028 61.498 43.953 1.00 19.50 1295 ASN A N 1
ATOM 586 C CA . ASN A 1 80 ? 29.863 61.248 45.145 1.00 20.41 1295 ASN A CA 1
ATOM 587 C C . ASN A 1 80 ? 31.017 60.284 44.872 1.00 19.83 1295 ASN A C 1
ATOM 588 O O . ASN A 1 80 ? 32.169 60.618 45.109 1.00 20.15 1295 ASN A O 1
ATOM 593 N N . GLU A 1 81 ? 30.685 59.075 44.416 1.00 20.29 1296 GLU A N 1
ATOM 594 C CA . GLU A 1 81 ? 31.697 58.034 44.175 1.00 20.07 1296 GLU A CA 1
ATOM 595 C C . GLU A 1 81 ? 32.640 58.396 43.070 1.00 19.47 1296 GLU A C 1
ATOM 596 O O . GLU A 1 81 ? 33.831 58.193 43.212 1.00 19.86 1296 GLU A O 1
ATOM 602 N N . ALA A 1 82 ? 32.131 58.988 41.989 1.00 18.81 1297 ALA A N 1
ATOM 603 C CA . ALA A 1 82 ? 33.013 59.366 40.900 1.00 18.77 1297 ALA A CA 1
ATOM 604 C C . ALA A 1 82 ? 34.021 60.407 41.347 1.00 18.45 1297 ALA A C 1
ATOM 605 O O . ALA A 1 82 ? 35.211 60.311 41.023 1.00 19.68 1297 ALA A O 1
ATOM 607 N N . LEU A 1 83 ? 33.584 61.415 42.106 1.00 18.99 1298 LEU A N 1
ATOM 608 C CA . LEU A 1 83 ? 34.535 62.402 42.635 1.00 19.05 1298 LEU A CA 1
ATOM 609 C C . LEU A 1 83 ? 35.596 61.735 43.515 1.00 18.25 1298 LEU A C 1
ATOM 610 O O . LEU A 1 83 ? 36.793 62.028 43.407 1.00 18.20 1298 LEU A O 1
ATOM 615 N N . LEU A 1 84 ? 35.160 60.870 44.419 1.00 17.78 1299 LEU A N 1
ATOM 616 C CA . LEU A 1 84 ? 36.098 60.165 45.328 1.00 18.79 1299 LEU A CA 1
ATOM 617 C C . LEU A 1 84 ? 37.081 59.283 44.578 1.00 18.76 1299 LEU A C 1
ATOM 618 O O . LEU A 1 84 ? 38.136 59.005 45.096 1.00 18.83 1299 LEU A O 1
ATOM 623 N N . ALA A 1 85 ? 36.716 58.847 43.369 1.00 19.66 1300 ALA A N 1
ATOM 624 C CA . ALA A 1 85 ? 37.598 58.014 42.517 1.00 19.79 1300 ALA A CA 1
ATOM 625 C C . ALA A 1 85 ? 38.562 58.793 41.623 1.00 20.25 1300 ALA A C 1
ATOM 626 O O . ALA A 1 85 ? 39.463 58.186 40.992 1.00 20.38 1300 ALA A O 1
ATOM 628 N N . ILE A 1 86 ? 38.388 60.108 41.527 1.00 20.65 1301 ILE A N 1
ATOM 629 C CA . ILE A 1 86 ? 39.343 60.948 40.797 1.00 21.61 1301 ILE A CA 1
ATOM 630 C C . ILE A 1 86 ? 40.769 60.760 41.336 1.00 22.25 1301 ILE A C 1
ATOM 631 O O . ILE A 1 86 ? 41.037 60.943 42.534 1.00 22.39 1301 ILE A O 1
ATOM 636 N N . ASN A 1 87 ? 41.687 60.398 40.443 1.00 23.16 1302 ASN A N 1
ATOM 637 C CA . ASN A 1 87 ? 43.068 60.184 40.806 1.00 23.37 1302 ASN A CA 1
ATOM 638 C C . ASN A 1 87 ? 43.870 61.364 40.313 1.00 24.30 1302 ASN A C 1
ATOM 639 O O . ASN A 1 87 ? 44.152 61.494 39.119 1.00 23.71 1302 ASN A O 1
ATOM 644 N N . MET A 1 88 ? 44.233 62.232 41.245 1.00 25.32 1303 MET A N 1
ATOM 645 C CA . MET A 1 88 ? 44.950 63.458 40.904 1.00 26.59 1303 MET A CA 1
ATOM 646 C C . MET A 1 88 ? 46.430 63.244 40.539 1.00 26.53 1303 MET A C 1
ATOM 647 O O . MET A 1 88 ? 47.091 64.195 40.135 1.00 27.86 1303 MET A O 1
ATOM 652 N N . ALA A 1 89 ? 46.942 62.016 40.669 1.00 26.08 1304 ALA A N 1
ATOM 653 C CA . ALA A 1 89 ? 48.267 61.661 40.161 1.00 25.12 1304 ALA A CA 1
ATOM 654 C C . ALA A 1 89 ? 48.242 61.346 38.675 1.00 24.83 1304 ALA A C 1
ATOM 655 O O . ALA A 1 89 ? 49.292 61.295 38.029 1.00 25.14 1304 ALA A O 1
ATOM 657 N N . ASP A 1 90 ? 47.058 61.120 38.112 1.00 23.91 1305 ASP A N 1
ATOM 658 C CA . ASP A 1 90 ? 46.983 60.826 36.673 1.00 23.54 1305 ASP A CA 1
ATOM 659 C C . ASP A 1 90 ? 47.189 62.156 35.945 1.00 21.87 1305 ASP A C 1
ATOM 660 O O . ASP A 1 90 ? 46.436 63.068 36.143 1.00 20.10 1305 ASP A O 1
ATOM 665 N N . PRO A 1 91 ? 48.215 62.248 35.085 1.00 22.87 1306 PRO A N 1
ATOM 666 C CA . PRO A 1 91 ? 48.537 63.527 34.422 1.00 22.51 1306 PRO A CA 1
ATOM 667 C C . PRO A 1 91 ? 47.402 64.124 33.535 1.00 21.85 1306 PRO A C 1
ATOM 668 O O . PRO A 1 91 ? 47.269 65.349 33.431 1.00 21.05 1306 PRO A O 1
ATOM 672 N N . ILE A 1 92 ? 46.581 63.268 32.946 1.00 20.91 1307 ILE A N 1
ATOM 673 C CA . ILE A 1 92 ? 45.430 63.725 32.176 1.00 20.73 1307 ILE A CA 1
ATOM 674 C C . ILE A 1 92 ? 44.375 64.261 33.121 1.00 20.75 1307 ILE A C 1
ATOM 675 O O . ILE A 1 92 ? 43.820 65.347 32.915 1.00 19.92 1307 ILE A O 1
ATOM 680 N N . THR A 1 93 ? 44.094 63.495 34.172 1.00 20.35 1308 THR A N 1
ATOM 681 C CA . THR A 1 93 ? 43.155 63.937 35.163 1.00 20.29 1308 THR A CA 1
ATOM 682 C C . THR A 1 93 ? 43.598 65.267 35.776 1.00 21.26 1308 THR A C 1
ATOM 683 O O . THR A 1 93 ? 42.802 66.169 35.951 1.00 20.26 1308 THR A O 1
ATOM 687 N N . ARG A 1 94 ? 44.879 65.384 36.105 1.00 21.83 1309 ARG A N 1
ATOM 688 C CA . ARG A 1 94 ? 45.395 66.630 36.692 1.00 22.76 1309 ARG A CA 1
ATOM 689 C C . ARG A 1 94 ? 45.149 67.895 35.824 1.00 21.79 1309 ARG A C 1
ATOM 690 O O . ARG A 1 94 ? 44.844 68.987 36.338 1.00 20.04 1309 ARG A O 1
ATOM 698 N N . GLU A 1 95 ? 45.270 67.736 34.512 1.00 21.60 1310 GLU A N 1
ATOM 699 C CA . GLU A 1 95 ? 45.001 68.799 33.544 1.00 22.06 1310 GLU A CA 1
ATOM 700 C C . GLU A 1 95 ? 43.500 69.024 33.292 1.00 21.65 1310 GLU A C 1
ATOM 701 O O . GLU A 1 95 ? 43.037 70.160 33.173 1.00 21.01 1310 GLU A O 1
ATOM 707 N N . HIS A 1 96 ? 42.740 67.941 33.200 1.00 21.02 1311 HIS A N 1
ATOM 708 C CA . HIS A 1 96 ? 41.325 68.024 32.824 1.00 20.95 1311 HIS A CA 1
ATOM 709 C C . HIS A 1 96 ? 40.389 68.218 34.027 1.00 20.76 1311 HIS A C 1
ATOM 710 O O . HIS A 1 96 ? 39.386 68.900 33.909 1.00 18.40 1311 HIS A O 1
ATOM 717 N N . ALA A 1 97 ? 40.720 67.635 35.178 1.00 21.00 1312 ALA A N 1
ATOM 718 C CA . ALA A 1 97 ? 39.832 67.725 36.371 1.00 21.49 1312 ALA A CA 1
ATOM 719 C C . ALA A 1 97 ? 39.498 69.148 36.800 1.00 22.12 1312 ALA A C 1
ATOM 720 O O . ALA A 1 97 ? 38.354 69.440 37.145 1.00 22.20 1312 ALA A O 1
ATOM 722 N N . PRO A 1 98 ? 40.492 70.046 36.847 1.00 22.59 1313 PRO A N 1
ATOM 723 C CA . PRO A 1 98 ? 40.147 71.444 37.212 1.00 22.90 1313 PRO A CA 1
ATOM 724 C C . PRO A 1 98 ? 38.957 72.000 36.455 1.00 23.10 1313 PRO A C 1
ATOM 725 O O . PRO A 1 98 ? 38.060 72.581 37.073 1.00 24.96 1313 PRO A O 1
ATOM 729 N N . LYS A 1 99 ? 38.938 71.808 35.145 1.00 21.98 1314 LYS A N 1
ATOM 730 C CA . LYS A 1 99 ? 37.848 72.300 34.321 1.00 21.79 1314 LYS A CA 1
ATOM 731 C C . LYS A 1 99 ? 36.565 71.585 34.627 1.00 20.73 1314 LYS A C 1
ATOM 732 O O . LYS A 1 99 ? 35.564 72.218 34.825 1.00 19.25 1314 LYS A O 1
ATOM 738 N N . VAL A 1 100 ? 36.602 70.251 34.699 1.00 19.48 1315 VAL A N 1
ATOM 739 C CA . VAL A 1 100 ? 35.386 69.484 34.980 1.00 17.75 1315 VAL A CA 1
ATOM 740 C C . VAL A 1 100 ? 34.832 69.837 36.355 1.00 17.17 1315 VAL A C 1
ATOM 741 O O . VAL A 1 100 ? 33.652 69.998 36.514 1.00 14.39 1315 VAL A O 1
ATOM 745 N N . LEU A 1 101 ? 35.693 69.997 37.355 1.00 18.18 1316 LEU A N 1
ATOM 746 C CA . LEU A 1 101 ? 35.170 70.310 38.692 1.00 18.50 1316 LEU A CA 1
ATOM 747 C C . LEU A 1 101 ? 34.617 71.707 38.838 1.00 18.69 1316 LEU A C 1
ATOM 748 O O . LEU A 1 101 ? 33.699 71.928 39.646 1.00 18.13 1316 LEU A O 1
ATOM 753 N N . THR A 1 102 ? 35.209 72.659 38.127 1.00 19.70 1317 THR A N 1
ATOM 754 C CA . THR A 1 102 ? 34.731 74.039 38.117 1.00 20.11 1317 THR A CA 1
ATOM 755 C C . THR A 1 102 ? 33.292 74.115 37.549 1.00 19.88 1317 THR A C 1
ATOM 756 O O . THR A 1 102 ? 32.432 74.849 38.060 1.00 19.4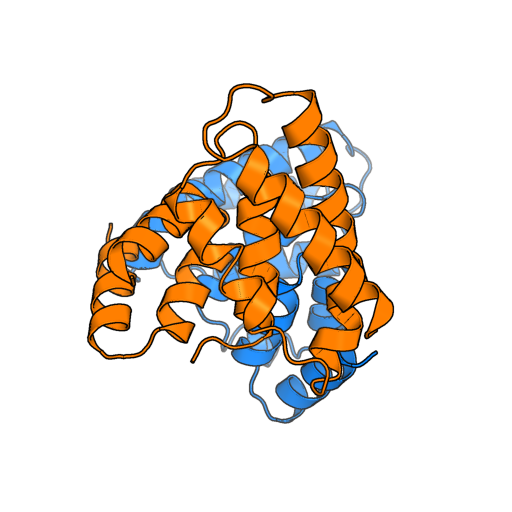6 1317 THR A O 1
ATOM 760 N N . GLU A 1 103 ? 33.049 73.363 36.475 1.00 20.55 1318 GLU A N 1
ATOM 761 C CA . GLU A 1 103 ? 31.720 73.292 35.882 1.00 19.75 1318 GLU A CA 1
ATOM 762 C C . GLU A 1 103 ? 30.734 72.485 36.744 1.00 19.01 1318 GLU A C 1
ATOM 763 O O . GLU A 1 103 ? 29.570 72.860 36.849 1.00 18.78 1318 GLU A O 1
ATOM 769 N N . LEU A 1 104 ? 31.202 71.394 37.353 1.00 18.22 1319 LEU A N 1
ATOM 770 C CA . LEU A 1 104 ? 30.417 70.636 38.316 1.00 17.78 1319 LEU A CA 1
ATOM 771 C C . LEU A 1 104 ? 29.971 71.563 39.451 1.00 18.05 1319 LEU A C 1
ATOM 772 O O . LEU A 1 104 ? 28.802 71.600 39.813 1.00 15.49 1319 LEU A O 1
ATOM 777 N N . TYR A 1 105 ? 30.926 72.327 39.986 1.00 18.27 1320 TYR A N 1
ATOM 778 C CA . TYR A 1 105 ? 30.642 73.299 41.028 1.00 18.11 1320 TYR A CA 1
ATOM 779 C C . TYR A 1 105 ? 29.563 74.306 40.647 1.00 18.33 1320 TYR A C 1
ATOM 780 O O . TYR A 1 105 ? 28.641 74.545 41.419 1.00 16.49 1320 TYR A O 1
ATOM 789 N N . ARG A 1 106 ? 29.710 74.861 39.438 1.00 18.34 1321 ARG A N 1
ATOM 790 C CA . ARG A 1 106 ? 28.823 75.881 38.881 1.00 18.59 1321 ARG A CA 1
ATOM 791 C C . ARG A 1 106 ? 27.422 75.300 38.713 1.00 17.72 1321 ARG A C 1
ATOM 792 O O . ARG A 1 106 ? 26.441 75.918 39.085 1.00 16.13 1321 ARG A O 1
ATOM 800 N N . ASN A 1 107 ? 27.334 74.080 38.176 1.00 16.60 1322 ASN A N 1
ATOM 801 C CA . ASN A 1 107 ? 26.058 73.393 38.088 1.00 17.15 1322 ASN A CA 1
ATOM 802 C C . ASN A 1 107 ? 25.396 73.077 39.417 1.00 16.43 1322 ASN A C 1
ATOM 803 O O . ASN A 1 107 ? 24.158 73.158 39.530 1.00 15.39 1322 ASN A O 1
ATOM 808 N N . CYS A 1 108 ? 26.202 72.666 40.402 1.00 17.44 1323 CYS A N 1
ATOM 809 C CA . CYS A 1 108 ? 25.698 72.406 41.756 1.00 17.63 1323 CYS A CA 1
ATOM 810 C C . CYS A 1 108 ? 25.198 73.691 42.373 1.00 17.52 1323 CYS A C 1
ATOM 811 O O . CYS A 1 108 ? 24.153 73.700 43.006 1.00 16.59 1323 CYS A O 1
ATOM 814 N N . GLN A 1 109 ? 25.933 74.783 42.173 1.00 18.08 1324 GLN A N 1
ATOM 815 C CA . GLN A 1 109 ? 25.462 76.086 42.677 1.00 19.45 1324 GLN A CA 1
ATOM 816 C C . GLN A 1 109 ? 24.073 76.462 42.090 1.00 18.37 1324 GLN A C 1
ATOM 817 O O . GLN A 1 109 ? 23.191 76.947 42.808 1.00 18.34 1324 GLN A O 1
ATOM 823 N N . GLN A 1 110 ? 23.870 76.195 40.802 1.00 17.45 1325 GLN A N 1
ATOM 824 C CA . GLN A 1 110 ? 22.574 76.472 40.144 1.00 17.91 1325 GLN A CA 1
ATOM 825 C C . GLN A 1 110 ? 21.488 75.537 40.648 1.00 17.18 1325 GLN A C 1
ATOM 826 O O . GLN A 1 110 ? 20.363 75.965 40.885 1.00 17.32 1325 GLN A O 1
ATOM 832 N N . PHE A 1 111 ? 21.841 74.278 40.858 1.00 16.85 1326 PHE A N 1
ATOM 833 C CA . PHE A 1 111 ? 20.925 73.315 41.445 1.00 17.07 1326 PHE A CA 1
ATOM 834 C C . PHE A 1 111 ? 20.446 73.702 42.845 1.00 17.38 1326 PHE A C 1
ATOM 835 O O . PHE A 1 111 ? 19.251 73.638 43.151 1.00 17.56 1326 PHE A O 1
ATOM 843 N N . ILE A 1 112 ? 21.361 74.092 43.717 1.00 17.35 1327 ILE A N 1
ATOM 844 C CA . ILE A 1 112 ? 20.922 74.457 45.070 1.00 17.81 1327 ILE A CA 1
ATOM 845 C C . ILE A 1 112 ? 20.056 75.725 45.088 1.00 17.77 1327 ILE A C 1
ATOM 846 O O . ILE A 1 112 ? 19.255 75.891 45.970 1.00 17.07 1327 ILE A O 1
ATOM 851 N N . LYS A 1 113 ? 20.259 76.637 44.140 1.00 17.70 1328 LYS A N 1
ATOM 852 C CA . LYS A 1 113 ? 19.376 77.787 44.011 1.00 17.90 1328 LYS A CA 1
ATOM 853 C C . LYS A 1 113 ? 18.019 77.408 43.397 1.00 17.15 1328 LYS A C 1
ATOM 854 O O . LYS A 1 113 ? 17.004 77.868 43.876 1.00 15.28 1328 LYS A O 1
ATOM 860 N N . ASN A 1 114 ? 18.020 76.533 42.394 1.00 16.97 1329 ASN A N 1
ATOM 861 C CA . ASN A 1 114 ? 16.806 76.115 41.696 1.00 18.80 1329 ASN A CA 1
ATOM 862 C C . ASN A 1 114 ? 15.910 75.179 42.512 1.00 19.47 1329 ASN A C 1
ATOM 863 O O . ASN A 1 114 ? 14.697 75.146 42.297 1.00 18.56 1329 ASN A O 1
ATOM 868 N N . SER A 1 115 ? 16.516 74.391 43.401 1.00 20.85 1330 SER A N 1
ATOM 869 C CA . SER A 1 115 ? 15.830 73.263 44.027 1.00 22.16 1330 SER A CA 1
ATOM 870 C C . SER A 1 115 ? 16.083 73.178 45.516 1.00 23.31 1330 SER A C 1
ATOM 871 O O . SER A 1 115 ? 16.571 72.128 46.008 1.00 22.06 1330 SER A O 1
ATOM 874 N N . PRO A 1 116 ? 15.814 74.277 46.235 1.00 23.47 1331 PRO A N 1
ATOM 875 C CA . PRO A 1 116 ? 16.157 74.363 47.645 1.00 25.47 1331 PRO A CA 1
ATOM 876 C C . PRO A 1 116 ? 15.497 73.270 48.480 1.00 27.21 1331 PRO A C 1
ATOM 877 O O . PRO A 1 116 ? 16.146 72.710 49.354 1.00 27.66 1331 PRO A O 1
ATOM 881 N N . LYS A 1 117 ? 14.281 72.871 48.115 1.00 29.11 1332 LYS A N 1
ATOM 882 C CA . LYS A 1 117 ? 13.570 71.813 48.842 1.00 29.81 1332 LYS A CA 1
ATOM 883 C C . LYS A 1 117 ? 13.937 70.393 48.422 1.00 29.99 1332 LYS A C 1
ATOM 884 O O . LYS A 1 117 ? 13.474 69.462 49.060 1.00 31.62 1332 LYS A O 1
ATOM 890 N N . ASN A 1 118 ? 14.727 70.213 47.362 1.00 30.08 1333 ASN A N 1
ATOM 891 C CA . ASN A 1 118 ? 15.108 68.892 46.862 1.00 29.59 1333 ASN A CA 1
ATOM 892 C C . ASN A 1 118 ? 15.818 68.031 47.901 1.00 29.85 1333 ASN A C 1
ATOM 893 O O . ASN A 1 118 ? 16.584 68.537 48.710 1.00 29.21 1333 ASN A O 1
ATOM 898 N N . SER A 1 119 ? 15.552 66.726 47.824 1.00 29.34 1334 SER A N 1
ATOM 899 C CA . SER A 1 119 ? 16.090 65.729 48.754 1.00 29.20 1334 SER A CA 1
ATOM 900 C C . SER A 1 119 ? 17.628 65.706 48.829 1.00 28.45 1334 SER A C 1
ATOM 901 O O . SER A 1 119 ? 18.208 65.401 49.873 1.00 28.59 1334 SER A O 1
ATOM 904 N N . GLN A 1 120 ? 18.276 66.000 47.706 1.00 28.17 1335 GLN A N 1
ATOM 905 C CA . GLN A 1 120 ? 19.728 65.997 47.641 1.00 27.59 1335 GLN A CA 1
ATOM 906 C C . GLN A 1 120 ? 20.373 67.364 47.959 1.00 27.08 1335 GLN A C 1
ATOM 907 O O . GLN A 1 120 ? 21.573 67.516 47.779 1.00 27.20 1335 GLN A O 1
ATOM 913 N N . PHE A 1 121 ? 19.602 68.329 48.468 1.00 25.73 1336 PHE A N 1
ATOM 914 C CA . PHE A 1 121 ? 20.106 69.700 48.700 1.00 25.41 1336 PHE A CA 1
ATOM 915 C C . PHE A 1 121 ? 21.414 69.743 49.531 1.00 24.77 1336 PHE A C 1
ATOM 916 O O . PHE A 1 121 ? 22.411 70.290 49.070 1.00 24.68 1336 PHE A O 1
ATOM 924 N N . SER A 1 122 ? 21.403 69.155 50.726 1.00 24.13 1337 SER A N 1
ATOM 925 C CA . SER A 1 122 ? 22.547 69.247 51.641 1.00 23.50 1337 SER A CA 1
ATOM 926 C C . SER A 1 122 ? 23.678 68.357 51.147 1.00 21.93 1337 SER A C 1
ATOM 927 O O . SER A 1 122 ? 24.842 68.696 51.300 1.00 20.41 1337 SER A O 1
ATOM 930 N N . ASN A 1 123 ? 23.318 67.256 50.499 1.00 20.03 1338 ASN A N 1
ATOM 931 C CA . ASN A 1 123 ? 24.296 66.372 49.884 1.00 20.38 1338 ASN A CA 1
ATOM 932 C C . ASN A 1 123 ? 25.102 67.100 48.796 1.00 19.13 1338 ASN A C 1
ATOM 933 O O . ASN A 1 123 ? 26.320 66.983 48.728 1.00 18.70 1338 ASN A O 1
ATOM 938 N N . VAL A 1 124 ? 24.406 67.891 47.978 1.00 17.43 1339 VAL A N 1
ATOM 939 C CA . VAL A 1 124 ? 25.089 68.682 46.956 1.00 17.81 1339 VAL A CA 1
ATOM 940 C C . VAL A 1 124 ? 25.915 69.801 47.623 1.00 16.68 1339 VAL A C 1
ATOM 941 O O . VAL A 1 124 ? 27.051 70.083 47.188 1.00 15.55 1339 VAL A O 1
ATOM 945 N N . ARG A 1 125 ? 25.385 70.422 48.684 1.00 16.19 1340 ARG A N 1
ATOM 946 C CA . ARG A 1 125 ? 26.168 71.422 49.387 1.00 17.41 1340 ARG A CA 1
ATOM 947 C C . ARG A 1 125 ? 27.457 70.818 49.969 1.00 16.55 1340 ARG A C 1
ATOM 948 O O . ARG A 1 125 ? 28.515 71.425 49.890 1.00 16.32 1340 ARG A O 1
ATOM 956 N N . LEU A 1 126 ? 27.369 69.598 50.472 1.00 15.38 1341 LEU A N 1
ATOM 957 C CA . LEU A 1 126 ? 28.541 68.931 50.986 1.00 16.02 1341 LEU A CA 1
ATOM 958 C C . LEU A 1 126 ? 29.496 68.607 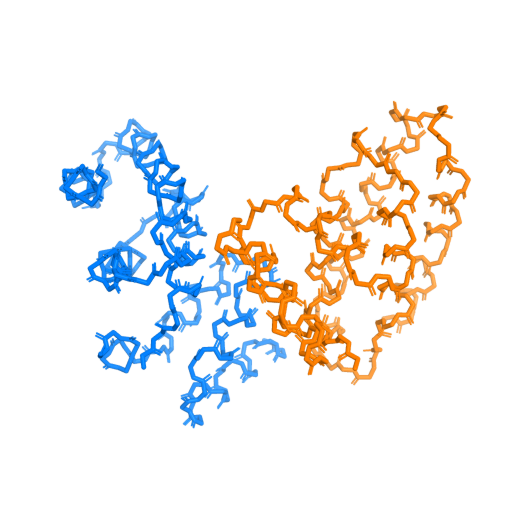49.837 1.00 15.33 1341 LEU A C 1
ATOM 959 O O . LEU A 1 126 ? 30.720 68.698 49.989 1.00 16.81 1341 LEU A O 1
ATOM 964 N N . LEU A 1 127 ? 28.950 68.153 48.717 1.00 14.42 1342 LEU A N 1
ATOM 965 C CA . LEU A 1 127 ? 29.764 67.893 47.561 1.00 14.60 1342 LEU A CA 1
ATOM 966 C C . LEU A 1 127 ? 30.568 69.122 47.113 1.00 15.35 1342 LEU A C 1
ATOM 967 O O . LEU A 1 127 ? 31.732 68.962 46.747 1.00 15.50 1342 LEU A O 1
ATOM 972 N N . MET A 1 128 ? 29.953 70.314 47.152 1.00 15.90 1343 MET A N 1
ATOM 973 C CA . MET A 1 128 ? 30.581 71.575 46.779 1.00 17.08 1343 MET A CA 1
ATOM 974 C C . MET A 1 128 ? 31.771 71.912 47.703 1.00 17.44 1343 MET A C 1
ATOM 975 O O . MET A 1 128 ? 32.827 72.346 47.240 1.00 16.87 1343 MET A O 1
ATOM 980 N N . LYS A 1 129 ? 31.647 71.599 48.990 1.00 18.39 1344 LYS A N 1
ATOM 981 C CA . LYS A 1 129 ? 32.828 71.672 49.914 1.00 18.80 1344 LYS A CA 1
ATOM 982 C C . LYS A 1 129 ? 33.957 70.694 49.565 1.00 19.25 1344 LYS A C 1
ATOM 983 O O . LYS A 1 129 ? 35.148 71.046 49.598 1.00 20.41 1344 LYS A O 1
ATOM 989 N N . ALA A 1 130 ? 33.593 69.460 49.251 1.00 18.43 1345 ALA A N 1
ATOM 990 C CA . ALA A 1 130 ? 34.564 68.453 48.874 1.00 19.44 1345 ALA A CA 1
ATOM 991 C C . ALA A 1 130 ? 35.317 68.861 47.616 1.00 20.18 1345 ALA A C 1
ATOM 992 O O . ALA A 1 130 ? 36.515 68.611 47.510 1.00 19.18 1345 ALA A O 1
ATOM 994 N N . ILE A 1 131 ? 34.583 69.456 46.666 1.00 20.35 1346 ILE A N 1
ATOM 995 C CA . ILE A 1 131 ? 35.134 69.894 45.397 1.00 21.80 1346 ILE A CA 1
ATOM 996 C C . ILE A 1 131 ? 36.248 70.913 45.624 1.00 23.06 1346 ILE A C 1
ATOM 997 O O . ILE A 1 131 ? 37.305 70.852 44.940 1.00 23.78 1346 ILE A O 1
ATOM 1002 N N . ILE A 1 132 ? 36.027 71.816 46.586 1.00 23.97 1347 ILE A N 1
ATOM 1003 C CA . ILE A 1 132 ? 37.026 72.835 46.935 1.00 25.00 1347 ILE A CA 1
ATOM 1004 C C . ILE A 1 132 ? 38.369 72.174 47.273 1.00 25.53 1347 ILE A C 1
ATOM 1005 O O . ILE A 1 132 ? 39.414 72.657 46.857 1.00 25.42 1347 ILE A O 1
ATOM 1010 N N . THR A 1 133 ? 38.325 71.031 47.969 1.00 27.32 1348 THR A N 1
ATOM 1011 C CA . THR A 1 133 ? 39.536 70.287 48.353 1.00 28.53 1348 THR A CA 1
ATOM 1012 C C . THR A 1 133 ? 40.242 69.693 47.153 1.00 29.37 1348 THR A C 1
ATOM 1013 O O . THR A 1 133 ? 41.464 69.717 47.066 1.00 29.34 1348 THR A O 1
ATOM 1017 N N . TYR A 1 134 ? 39.474 69.156 46.219 1.00 31.17 1349 TYR A N 1
ATOM 1018 C CA . TYR A 1 134 ? 40.052 68.641 44.976 1.00 32.55 1349 TYR A CA 1
ATOM 1019 C C . TYR A 1 134 ? 40.663 69.739 44.120 1.00 33.57 1349 TYR A C 1
ATOM 1020 O O . TYR A 1 134 ? 41.694 69.529 43.485 1.00 34.16 1349 TYR A O 1
ATOM 1029 N N . ARG A 1 135 ? 40.023 70.905 44.113 1.00 35.30 1350 ARG A N 1
ATOM 1030 C CA . ARG A 1 135 ? 40.550 72.089 43.441 1.00 36.07 1350 ARG A CA 1
ATOM 1031 C C . ARG A 1 135 ? 41.597 72.805 44.282 1.00 36.91 1350 ARG A C 1
ATOM 1032 O O . ARG A 1 135 ? 42.274 73.710 43.784 1.00 37.52 1350 ARG A O 1
ATOM 1040 N N . GLY B 1 1 ? 46.656 69.072 26.545 1.00 23.93 1216 GLY B N 1
ATOM 1041 C CA . GLY B 1 1 ? 48.045 69.239 27.113 1.00 24.54 1216 GLY B CA 1
ATOM 1042 C C . GLY B 1 1 ? 48.622 67.846 27.272 1.00 24.43 1216 GLY B C 1
ATOM 1043 O O . GLY B 1 1 ? 48.977 67.221 26.262 1.00 24.08 1216 GLY B O 1
ATOM 1044 N N . ALA B 1 2 ? 48.667 67.347 28.518 1.00 23.32 1217 ALA B N 1
ATOM 1045 C CA . ALA B 1 2 ? 48.710 65.892 28.767 1.00 23.34 1217 ALA B CA 1
ATOM 1046 C C . ALA B 1 2 ? 47.616 65.181 27.931 1.00 22.39 1217 ALA B C 1
ATOM 1047 O O . ALA B 1 2 ? 47.834 64.100 27.368 1.00 21.82 1217 ALA B O 1
ATOM 1049 N N . MET B 1 3 ? 46.445 65.799 27.854 1.00 22.83 1218 MET B N 1
ATOM 1050 C CA . MET B 1 3 ? 45.307 65.249 27.089 1.00 23.48 1218 MET B CA 1
ATOM 1051 C C . MET B 1 3 ? 45.648 65.237 25.600 1.00 21.54 1218 MET B C 1
ATOM 1052 O O . MET B 1 3 ? 45.539 64.219 24.947 1.00 19.91 1218 MET B O 1
ATOM 1057 N N . GLY B 1 4 ? 46.073 66.387 25.086 1.00 20.15 1219 GLY B N 1
ATOM 1058 C CA . GLY B 1 4 ? 46.460 66.539 23.667 1.00 20.32 1219 GLY B CA 1
ATOM 1059 C C . GLY B 1 4 ? 47.612 65.630 23.260 1.00 19.84 1219 GLY B C 1
ATOM 1060 O O . GLY B 1 4 ? 47.586 65.022 22.174 1.00 18.90 1219 GLY B O 1
ATOM 1061 N N . ASP B 1 5 ? 48.601 65.502 24.147 1.00 18.84 1220 ASP B N 1
ATOM 1062 C CA . ASP B 1 5 ? 49.763 64.627 23.907 1.00 18.72 1220 ASP B CA 1
ATOM 1063 C C . ASP B 1 5 ? 49.351 63.173 23.841 1.00 17.74 1220 ASP B C 1
ATOM 1064 O O . ASP B 1 5 ? 49.818 62.430 22.991 1.00 17.84 1220 ASP B O 1
ATOM 1069 N N . SER B 1 6 ? 48.441 62.781 24.721 1.00 16.87 1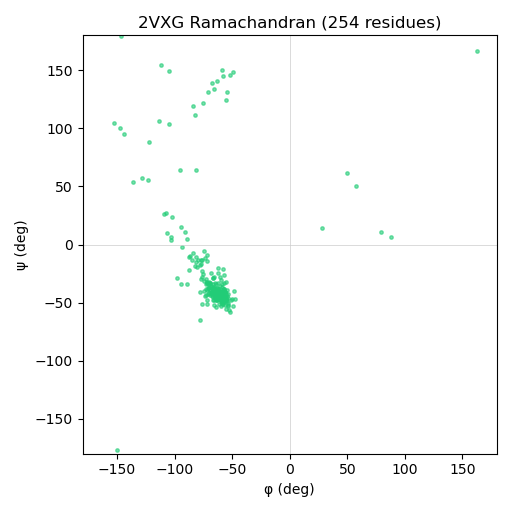221 SER B N 1
ATOM 1070 C CA . SER B 1 6 ? 47.936 61.414 24.767 1.00 17.82 1221 SER B CA 1
ATOM 1071 C C . SER B 1 6 ? 47.190 61.036 23.500 1.00 16.74 1221 SER B C 1
ATOM 1072 O O . SER B 1 6 ? 47.366 59.931 22.955 1.00 16.78 1221 SER B O 1
ATOM 1075 N N . ILE B 1 7 ? 46.371 61.968 23.027 1.00 17.08 1222 ILE B N 1
ATOM 1076 C CA . ILE B 1 7 ? 45.608 61.774 21.805 1.00 16.87 1222 ILE B CA 1
ATOM 1077 C C . ILE B 1 7 ? 46.545 61.631 20.606 1.00 16.68 1222 ILE B C 1
ATOM 1078 O O . ILE B 1 7 ? 46.370 60.734 19.799 1.00 17.15 1222 ILE B O 1
ATOM 1083 N N . LYS B 1 8 ? 47.530 62.511 20.519 1.00 16.53 1223 LYS B N 1
ATOM 1084 C CA . LYS B 1 8 ? 48.594 62.439 19.509 1.00 18.04 1223 LYS B CA 1
ATOM 1085 C C . LYS B 1 8 ? 49.379 61.106 19.516 1.00 18.06 1223 LYS B C 1
ATOM 1086 O O . LYS B 1 8 ? 49.566 60.479 18.474 1.00 18.58 1223 LYS B O 1
ATOM 1092 N N . GLN B 1 9 ? 49.769 60.640 20.692 1.00 18.38 1224 GLN B N 1
ATOM 1093 C CA . GLN B 1 9 ? 50.448 59.338 20.799 1.00 18.65 1224 GLN B CA 1
ATOM 1094 C C . GLN B 1 9 ? 49.542 58.181 20.395 1.00 18.79 1224 GLN B C 1
ATOM 1095 O O . GLN B 1 9 ? 49.999 5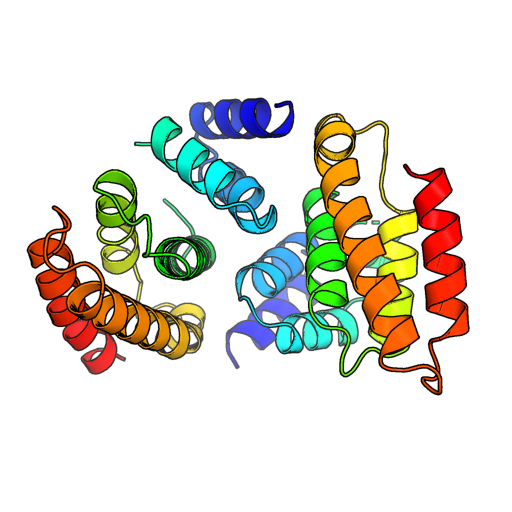7.270 19.670 1.00 17.68 1224 GLN B O 1
ATOM 1101 N N . LEU B 1 10 ? 48.272 58.221 20.822 1.00 17.76 1225 LEU B N 1
ATOM 1102 C CA . LEU B 1 10 ? 47.261 57.259 20.387 1.00 18.42 1225 LEU B CA 1
ATOM 1103 C C . LEU B 1 10 ? 47.051 57.324 18.899 1.00 19.04 1225 LEU B C 1
ATOM 1104 O O . LEU B 1 10 ? 47.030 56.303 18.247 1.00 20.45 1225 LEU B O 1
ATOM 1109 N N . LEU B 1 11 ? 46.907 58.520 18.349 1.00 19.55 1226 LEU B N 1
ATOM 1110 C CA . LEU B 1 11 ? 46.797 58.645 16.897 1.00 20.45 1226 LEU B CA 1
ATOM 1111 C C . LEU B 1 11 ? 47.989 58.006 16.174 1.00 21.15 1226 LEU B C 1
ATOM 1112 O O . LEU B 1 11 ? 47.815 57.297 15.188 1.00 22.83 1226 LEU B O 1
ATOM 1117 N N . MET B 1 12 ? 49.191 58.261 16.649 1.00 22.08 1227 MET B N 1
ATOM 1118 C CA . MET B 1 12 ? 50.361 57.756 15.939 1.00 23.35 1227 MET B CA 1
ATOM 1119 C C . MET B 1 12 ? 50.683 56.296 16.182 1.00 23.15 1227 MET B C 1
ATOM 1120 O O . MET B 1 12 ? 51.440 55.705 15.419 1.00 23.79 1227 MET B O 1
ATOM 1125 N N . ALA B 1 13 ? 50.059 55.718 17.201 1.00 22.91 1228 ALA B N 1
ATOM 1126 C CA . ALA B 1 13 ? 50.085 54.273 17.441 1.00 22.90 1228 ALA B CA 1
ATOM 1127 C C . ALA B 1 13 ? 48.957 53.495 16.729 1.00 23.18 1228 ALA B C 1
ATOM 1128 O O . ALA B 1 13 ? 48.830 52.292 16.922 1.00 23.24 1228 ALA B O 1
ATOM 1130 N N . GLY B 1 14 ? 48.149 54.176 15.904 1.00 23.30 1229 GLY B N 1
ATOM 1131 C CA . GLY B 1 14 ? 47.052 53.549 15.171 1.00 23.07 1229 GLY B CA 1
ATOM 1132 C C . GLY B 1 14 ? 45.799 53.311 16.013 1.00 23.28 1229 GLY B C 1
ATOM 1133 O O . GLY B 1 14 ? 44.848 52.631 15.579 1.00 22.92 1229 GLY B O 1
ATOM 1134 N N . GLN B 1 15 ? 45.795 53.890 17.209 1.00 22.64 1230 GLN B N 1
ATOM 1135 C CA . GLN B 1 15 ? 44.708 53.734 18.156 1.00 23.14 1230 GLN B CA 1
ATOM 1136 C C . GLN B 1 15 ? 43.740 54.915 17.996 1.00 22.71 1230 GLN B C 1
ATOM 1137 O O . GLN B 1 15 ? 43.559 55.696 18.918 1.00 22.27 1230 GLN B O 1
ATOM 1143 N N . ILE B 1 16 ? 43.111 55.016 16.829 1.00 22.86 1231 ILE B N 1
ATOM 1144 C CA . ILE B 1 16 ? 42.305 56.185 16.479 1.00 23.05 1231 ILE B CA 1
ATOM 1145 C C . ILE B 1 16 ? 41.025 56.222 17.332 1.00 22.43 1231 ILE B C 1
ATOM 1146 O O . ILE B 1 16 ? 40.622 57.289 17.814 1.00 23.67 1231 ILE B O 1
ATOM 1151 N N . ASN B 1 17 ? 40.390 55.073 17.526 1.00 22.22 1232 ASN B N 1
ATOM 1152 C CA . ASN B 1 17 ? 39.191 55.032 18.336 1.00 22.13 1232 ASN B CA 1
ATOM 1153 C C . ASN B 1 17 ? 39.427 55.498 19.744 1.00 21.39 1232 ASN B C 1
ATOM 1154 O O . ASN B 1 17 ? 38.655 56.300 20.238 1.00 20.19 1232 ASN B O 1
ATOM 1159 N N . LYS B 1 18 ? 40.502 54.989 20.366 1.00 19.76 1233 LYS B N 1
ATOM 1160 C CA . LYS B 1 18 ? 40.859 55.404 21.700 1.00 20.31 1233 LYS B CA 1
ATOM 1161 C C . LYS B 1 18 ? 41.114 56.904 21.766 1.00 18.72 1233 LYS B C 1
ATOM 1162 O O . LYS B 1 18 ? 40.662 57.559 22.710 1.00 18.52 1233 LYS B O 1
ATOM 1168 N N . ALA B 1 19 ? 41.833 57.445 20.775 1.00 17.58 1234 ALA B N 1
ATOM 1169 C CA . ALA B 1 19 ? 42.045 58.893 20.672 1.00 18.36 1234 ALA B CA 1
ATOM 1170 C C . ALA B 1 19 ? 40.693 59.631 20.621 1.00 17.77 1234 ALA B C 1
ATOM 1171 O O . ALA B 1 19 ? 40.476 60.620 21.335 1.00 16.75 1234 ALA B O 1
ATOM 1173 N N . PHE B 1 20 ? 39.771 59.137 19.787 1.00 17.95 1235 PHE B N 1
ATOM 1174 C CA . PHE B 1 20 ? 38.474 59.834 19.630 1.00 17.76 1235 PHE B CA 1
ATOM 1175 C C . PHE B 1 20 ? 37.590 59.715 20.869 1.00 16.61 1235 PHE B C 1
ATOM 1176 O O . PHE B 1 20 ? 36.872 60.657 21.203 1.00 15.53 1235 PHE B O 1
ATOM 1184 N N . HIS B 1 21 ? 37.662 58.576 21.569 1.00 16.82 1236 HIS B N 1
ATOM 1185 C CA . HIS B 1 21 ? 36.985 58.436 22.859 1.00 17.12 1236 HIS B CA 1
ATOM 1186 C C . HIS B 1 21 ? 37.387 59.556 23.804 1.00 15.84 1236 HIS B C 1
ATOM 1187 O O . HIS B 1 21 ? 36.523 60.150 24.436 1.00 15.90 1236 HIS B O 1
ATOM 1194 N N . GLN B 1 22 ? 38.693 59.784 23.953 1.00 15.74 1237 GLN B N 1
ATOM 1195 C CA . GLN B 1 22 ? 39.206 60.813 24.870 1.00 14.74 1237 GLN B CA 1
ATOM 1196 C C . GLN B 1 22 ? 38.703 62.201 24.404 1.00 14.13 1237 GLN B C 1
ATOM 1197 O O . GLN B 1 22 ? 38.193 62.945 25.200 1.00 13.26 1237 GLN B O 1
ATOM 1203 N N . ALA B 1 23 ? 38.750 62.496 23.111 1.00 13.01 1238 ALA B N 1
ATOM 1204 C CA . ALA B 1 23 ? 38.328 63.816 22.600 1.00 12.66 1238 ALA B CA 1
ATOM 1205 C C . ALA B 1 23 ? 36.817 64.057 22.759 1.00 12.79 1238 ALA B C 1
ATOM 1206 O O . ALA B 1 23 ? 36.380 65.137 23.199 1.00 12.53 1238 ALA B O 1
ATOM 1208 N N . LEU B 1 24 ? 36.014 63.053 22.419 1.00 12.35 1239 LEU B N 1
ATOM 1209 C CA . LEU B 1 24 ? 34.543 63.142 22.505 1.00 12.72 1239 LEU B CA 1
ATOM 1210 C C . LEU B 1 24 ? 33.965 63.050 23.939 1.00 13.07 1239 LEU B C 1
ATOM 1211 O O . LEU B 1 24 ? 32.919 63.575 24.205 1.00 13.85 1239 LEU B O 1
ATOM 1216 N N . LEU B 1 25 ? 34.662 62.424 24.859 1.00 14.63 1240 LEU B N 1
ATOM 1217 C CA . LEU B 1 25 ? 34.225 62.396 26.244 1.00 14.49 1240 LEU B CA 1
ATOM 1218 C C . LEU B 1 25 ? 34.565 63.629 27.029 1.00 15.37 1240 LEU B C 1
ATOM 1219 O O . LEU B 1 25 ? 34.075 63.786 28.127 1.00 15.38 1240 LEU B O 1
ATOM 1224 N N . ALA B 1 26 ? 35.397 64.502 26.458 1.00 15.65 1241 ALA B N 1
ATOM 1225 C CA . ALA B 1 26 ? 35.882 65.675 27.125 1.00 15.94 1241 ALA B CA 1
ATOM 1226 C C . ALA B 1 26 ? 34.844 66.797 27.167 1.00 17.14 1241 ALA B C 1
ATOM 1227 O O . ALA B 1 26 ? 34.968 67.725 27.979 1.00 18.69 1241 ALA B O 1
ATOM 1229 N N . ASN B 1 27 ? 33.823 66.710 26.316 1.00 17.06 1242 ASN B N 1
ATOM 1230 C CA . ASN B 1 27 ? 32.893 67.812 26.068 1.00 17.44 1242 ASN B CA 1
ATOM 1231 C C . ASN B 1 27 ? 33.673 69.119 25.779 1.00 17.62 1242 ASN B C 1
ATOM 1232 O O . ASN B 1 27 ? 33.561 70.110 26.519 1.00 18.02 1242 ASN B O 1
ATOM 1237 N N . ASP B 1 28 ? 34.472 69.109 24.709 1.00 16.29 1243 ASP B N 1
ATOM 1238 C CA . ASP B 1 28 ? 35.265 70.281 24.325 1.00 16.45 1243 ASP B CA 1
ATOM 1239 C C . ASP B 1 28 ? 35.483 70.202 22.824 1.00 17.09 1243 ASP B C 1
ATOM 1240 O O . ASP B 1 28 ? 36.269 69.369 22.333 1.00 15.75 1243 ASP B O 1
ATOM 1245 N N . LEU B 1 29 ? 34.750 71.031 22.080 1.00 17.39 1244 LEU B N 1
ATOM 1246 C CA . LEU B 1 29 ? 34.798 70.972 20.611 1.00 17.61 1244 LEU B CA 1
ATOM 1247 C C . LEU B 1 29 ? 36.173 71.407 20.129 1.00 16.38 1244 LEU B C 1
ATOM 1248 O O . LEU B 1 29 ? 36.641 70.972 19.083 1.00 16.17 1244 LEU B O 1
ATOM 1253 N N . GLY B 1 30 ? 36.834 72.264 20.889 1.00 15.72 1245 GLY B N 1
ATOM 1254 C CA . GLY B 1 30 ? 38.186 72.679 20.520 1.00 15.71 1245 GLY B CA 1
ATOM 1255 C C . GLY B 1 30 ? 39.131 71.485 20.512 1.00 14.54 1245 GLY B C 1
ATOM 1256 O O . GLY B 1 30 ? 39.984 71.360 19.611 1.00 14.08 1245 GLY B O 1
ATOM 1257 N N . LEU B 1 31 ? 38.957 70.597 21.490 1.00 14.11 1246 LEU B N 1
ATOM 1258 C CA . LEU B 1 31 ? 39.737 69.363 21.566 1.00 14.54 1246 LEU B CA 1
ATOM 1259 C C . LEU B 1 31 ? 39.353 68.383 20.453 1.00 14.50 1246 LEU B C 1
ATOM 1260 O O . LEU B 1 31 ? 40.193 67.664 19.912 1.00 15.08 1246 LEU B O 1
ATOM 1265 N N . VAL B 1 32 ? 38.078 68.337 20.124 1.00 14.73 1247 VAL B N 1
ATOM 1266 C CA . VAL B 1 32 ? 37.657 67.545 18.976 1.00 15.21 1247 VAL B CA 1
ATOM 1267 C C . VAL B 1 32 ? 38.281 68.075 17.713 1.00 14.38 1247 VAL B C 1
ATOM 1268 O O . VAL B 1 32 ? 38.858 67.312 16.971 1.00 13.26 1247 VAL B O 1
ATOM 1272 N N . GLU B 1 33 ? 38.236 69.390 17.507 1.00 16.21 1248 GLU B N 1
ATOM 1273 C CA . GLU B 1 33 ? 38.853 69.977 16.311 1.00 16.73 1248 GLU B CA 1
ATOM 1274 C C . GLU B 1 33 ? 40.380 69.736 16.260 1.00 16.21 1248 GLU B C 1
ATOM 1275 O O . GLU B 1 33 ? 40.936 69.450 15.190 1.00 16.18 1248 GLU B O 1
ATOM 1281 N N . PHE B 1 34 ? 41.036 69.841 17.413 1.00 15.22 1249 PHE B N 1
ATOM 1282 C CA . PHE B 1 34 ? 42.469 69.482 17.585 1.00 15.78 1249 PHE B CA 1
ATOM 1283 C C . PHE B 1 34 ? 42.722 68.050 17.116 1.00 15.40 1249 PHE B C 1
ATOM 1284 O O . PHE B 1 34 ? 43.632 67.793 16.353 1.00 16.11 1249 PHE B O 1
ATOM 1292 N N . THR B 1 35 ? 41.834 67.154 17.506 1.00 16.02 1250 THR B N 1
ATOM 1293 C CA . THR B 1 35 ? 41.931 65.746 17.141 1.00 16.40 1250 THR B CA 1
ATOM 1294 C C . THR B 1 35 ? 41.756 65.548 15.648 1.00 16.04 1250 THR B C 1
ATOM 1295 O O . THR B 1 35 ? 42.504 64.813 15.029 1.00 16.96 1250 THR B O 1
ATOM 1299 N N . LEU B 1 36 ? 40.831 66.273 15.045 1.00 17.04 1251 LEU B N 1
ATOM 1300 C CA . LEU B 1 36 ? 40.622 66.178 13.611 1.00 17.83 1251 LEU B CA 1
ATOM 1301 C C . LEU B 1 36 ? 41.849 66.665 12.818 1.00 19.43 1251 LEU B C 1
ATOM 1302 O O . LEU B 1 36 ? 42.246 66.048 11.830 1.00 20.07 1251 LEU B O 1
ATOM 1307 N N . ARG B 1 37 ? 42.414 67.783 13.251 1.00 20.03 1252 ARG B N 1
ATOM 1308 C CA . ARG B 1 37 ? 43.617 68.348 12.638 1.00 21.79 1252 ARG B CA 1
ATOM 1309 C C . ARG B 1 37 ? 44.779 67.366 12.671 1.00 21.99 1252 ARG B C 1
ATOM 1310 O O . ARG B 1 37 ? 45.521 67.253 11.696 1.00 21.95 1252 ARG B O 1
ATOM 1318 N N . HIS B 1 38 ? 44.899 66.631 13.769 1.00 22.76 1253 HIS B N 1
ATOM 1319 C CA . HIS B 1 38 ? 45.981 65.668 13.958 1.00 23.48 1253 HIS B CA 1
ATOM 1320 C C . HIS B 1 38 ? 45.759 64.274 13.370 1.00 24.05 1253 HIS B C 1
ATOM 1321 O O . HIS B 1 38 ? 46.716 63.517 13.212 1.00 24.25 1253 HIS B O 1
ATOM 1328 N N . THR B 1 39 ? 44.532 63.950 12.990 1.00 25.03 1254 THR B N 1
ATOM 1329 C CA . THR B 1 39 ? 44.265 62.615 12.409 1.00 26.05 1254 THR B CA 1
ATOM 1330 C C . THR B 1 39 ? 44.303 62.541 10.861 1.00 26.77 1254 THR B C 1
ATOM 1331 O O . THR B 1 39 ? 44.780 61.549 10.315 1.00 26.71 1254 THR B O 1
ATOM 1335 N N . ASP B 1 40 ? 43.875 63.607 10.185 1.00 28.49 1255 ASP B N 1
ATOM 1336 C CA . ASP B 1 40 ? 43.609 63.595 8.733 1.00 29.64 1255 ASP B CA 1
ATOM 1337 C C . ASP B 1 40 ? 43.197 62.207 8.155 1.00 30.91 1255 ASP B C 1
ATOM 1338 O O . ASP B 1 40 ? 42.283 62.098 7.321 1.00 33.01 1255 ASP B O 1
ATOM 1340 N N . ARG B 1 51 ? 39.490 51.397 11.566 1.00 29.03 1266 ARG B N 1
ATOM 1341 C CA . ARG B 1 51 ? 38.392 52.372 11.320 1.00 27.59 1266 ARG B CA 1
ATOM 1342 C C . ARG B 1 51 ? 37.635 52.791 12.594 1.00 27.31 1266 ARG B C 1
ATOM 1343 O O . ARG B 1 51 ? 37.542 52.029 13.548 1.00 28.36 1266 ARG B O 1
ATOM 1345 N N . LEU B 1 52 ? 37.041 53.988 12.570 1.00 25.60 1267 LEU B N 1
ATOM 1346 C CA . LEU B 1 52 ? 36.251 54.502 13.697 1.00 24.20 1267 LEU B CA 1
ATOM 1347 C C . LEU B 1 52 ? 34.939 53.706 13.998 1.00 22.55 1267 LEU B C 1
ATOM 1348 O O . LEU B 1 52 ? 34.129 53.399 13.100 1.00 23.32 1267 LEU B O 1
ATOM 1353 N N . GLU B 1 53 ? 34.710 53.407 15.270 1.00 21.11 1268 GLU B N 1
ATOM 1354 C CA . GLU B 1 53 ? 33.489 52.737 15.720 1.00 20.16 1268 GLU B CA 1
ATOM 1355 C C . GLU B 1 53 ? 32.270 53.577 15.342 1.00 17.76 1268 GLU B C 1
ATOM 1356 O O . GLU B 1 53 ? 32.362 54.796 15.306 1.00 15.83 1268 GLU B O 1
ATOM 1362 N N . GLN B 1 54 ? 31.142 52.900 15.100 1.00 15.24 1269 GLN B N 1
ATOM 1363 C CA . GLN B 1 54 ? 29.895 53.543 14.796 1.00 16.17 1269 GLN B CA 1
ATOM 1364 C C . GLN B 1 54 ? 29.518 54.546 15.884 1.00 15.67 1269 GLN B C 1
ATOM 1365 O O . GLN B 1 54 ? 29.116 55.684 15.597 1.00 15.06 1269 GLN B O 1
ATOM 1371 N N . LYS B 1 55 ? 29.625 54.143 17.154 1.00 15.79 1270 LYS B N 1
ATOM 1372 C CA . LYS B 1 55 ? 29.302 55.070 18.246 1.00 15.76 1270 LYS B CA 1
ATOM 1373 C C . LYS B 1 55 ? 30.143 56.357 18.245 1.00 14.67 1270 LYS B C 1
ATOM 1374 O O . LYS B 1 55 ? 29.661 57.429 18.545 1.00 14.06 1270 LYS B O 1
ATOM 1380 N N . VAL B 1 56 ? 31.389 56.220 17.873 1.00 15.95 1271 VAL B N 1
ATOM 1381 C CA . VAL B 1 56 ? 32.295 57.341 17.667 1.00 15.16 1271 VAL B CA 1
ATOM 1382 C C . VAL B 1 56 ? 31.833 58.268 16.516 1.00 15.08 1271 VAL B C 1
ATOM 1383 O O . VAL B 1 56 ? 31.804 59.507 16.673 1.00 14.10 1271 VAL B O 1
ATOM 1387 N N . LEU B 1 57 ? 31.470 57.680 15.368 1.00 16.22 1272 LEU B N 1
ATOM 1388 C CA . LEU B 1 57 ? 31.000 58.446 14.210 1.00 14.97 1272 LEU B CA 1
ATOM 1389 C C . LEU B 1 57 ? 29.781 59.264 14.579 1.00 15.46 1272 LEU B C 1
ATOM 1390 O O . LEU B 1 57 ? 29.701 60.458 14.262 1.00 15.21 1272 LEU B O 1
ATOM 1395 N N . LEU B 1 58 ? 28.861 58.653 15.314 1.00 14.05 1273 LEU B N 1
ATOM 1396 C CA . LEU B 1 58 ? 27.598 59.322 15.613 1.00 13.34 1273 LEU B CA 1
ATOM 1397 C C . LEU B 1 58 ? 27.784 60.457 16.601 1.00 13.47 1273 LEU B C 1
ATOM 1398 O O . LEU B 1 58 ? 27.194 61.510 16.460 1.00 12.80 1273 LEU B O 1
ATOM 1403 N N . SER B 1 59 ? 28.641 60.239 17.590 1.00 13.74 1274 SER B N 1
ATOM 1404 C CA . SER B 1 59 ? 28.972 61.255 18.603 1.00 13.33 1274 SER B CA 1
ATOM 1405 C C . SER B 1 59 ? 29.689 62.410 17.894 1.00 13.46 1274 SER B C 1
ATOM 1406 O O . SER B 1 59 ? 29.418 63.586 18.142 1.00 11.23 1274 SER B O 1
ATOM 1409 N N . LEU B 1 60 ? 30.629 62.054 17.040 1.00 12.28 1275 LEU B N 1
ATOM 1410 C CA . LEU B 1 60 ? 31.372 63.066 16.259 1.00 13.56 1275 LEU B CA 1
ATOM 1411 C C . LEU B 1 60 ? 30.416 63.962 15.459 1.00 14.05 1275 LEU B C 1
ATOM 1412 O O . LEU B 1 60 ? 30.533 65.206 15.452 1.00 14.21 1275 LEU B O 1
ATOM 1417 N N . ILE B 1 61 ? 29.472 63.329 14.786 1.00 15.01 1276 ILE B N 1
ATOM 1418 C CA . ILE B 1 61 ? 28.476 64.056 13.999 1.00 15.36 1276 ILE B CA 1
ATOM 1419 C C . ILE B 1 61 ? 27.673 65.015 14.870 1.00 15.58 1276 ILE B C 1
ATOM 1420 O O . ILE B 1 61 ? 27.542 66.205 14.533 1.00 17.47 1276 ILE B O 1
ATOM 1425 N N . GLN B 1 62 ? 27.165 64.506 15.992 1.00 15.44 1277 GLN B N 1
ATOM 1426 C CA . GLN B 1 62 ? 26.417 65.285 16.982 1.00 16.18 1277 GLN B CA 1
ATOM 1427 C C . GLN B 1 62 ? 27.223 66.491 17.521 1.00 15.91 1277 GLN B C 1
ATOM 1428 O O . GLN B 1 62 ? 26.725 67.617 17.561 1.00 15.66 1277 GLN B O 1
ATOM 1434 N N . GLN B 1 63 ? 28.485 66.263 17.833 1.00 15.65 1278 GLN B N 1
ATOM 1435 C CA . GLN B 1 63 ? 29.313 67.272 18.447 1.00 16.67 1278 GLN B CA 1
ATOM 1436 C C . GLN B 1 63 ? 29.727 68.358 17.471 1.00 17.05 1278 GLN B C 1
ATOM 1437 O O . GLN B 1 63 ? 29.639 69.515 17.800 1.00 15.70 1278 GLN B O 1
ATOM 1443 N N . ILE B 1 64 ? 30.132 67.959 16.258 1.00 18.90 1279 ILE B N 1
ATOM 1444 C CA . ILE B 1 64 ? 30.479 68.894 15.206 1.00 20.49 1279 ILE B CA 1
ATOM 1445 C C . ILE B 1 64 ? 29.326 69.797 14.833 1.00 21.83 1279 ILE B C 1
ATOM 1446 O O . ILE B 1 64 ? 29.513 71.001 14.707 1.00 22.92 1279 ILE B O 1
ATOM 1451 N N . SER B 1 65 ? 28.149 69.223 14.656 1.00 21.89 1280 SER B N 1
ATOM 1452 C CA . SER B 1 65 ? 27.028 69.993 14.179 1.00 23.27 1280 SER B CA 1
ATOM 1453 C C . SER B 1 65 ? 26.248 70.679 15.281 1.00 23.68 1280 SER B C 1
ATOM 1454 O O . SER B 1 65 ? 25.400 71.511 14.973 1.00 23.12 1280 SER B O 1
ATOM 1457 N N . ALA B 1 66 ? 26.509 70.355 16.558 1.00 24.88 1281 ALA B N 1
ATOM 1458 C CA . ALA B 1 66 ? 25.843 71.082 17.637 1.00 26.28 1281 ALA B CA 1
ATOM 1459 C C . ALA B 1 66 ? 26.116 72.584 17.531 1.00 27.40 1281 ALA B C 1
ATOM 1460 O O . ALA B 1 66 ? 25.225 73.358 17.731 1.00 28.25 1281 ALA B O 1
ATOM 1462 N N . ASP B 1 67 ? 27.332 72.972 17.154 1.00 29.42 1282 ASP B N 1
ATOM 1463 C CA . ASP B 1 67 ? 27.710 74.389 17.001 1.00 30.03 1282 ASP B CA 1
ATOM 1464 C C . ASP B 1 67 ? 28.215 74.692 15.594 1.00 30.72 1282 ASP B C 1
ATOM 1465 O O . ASP B 1 67 ? 29.419 74.586 15.311 1.00 31.71 1282 ASP B O 1
ATOM 1467 N N . MET B 1 68 ? 27.297 75.033 14.695 1.00 31.80 1283 MET B N 1
ATOM 1468 C CA . MET B 1 68 ? 27.660 75.325 13.312 1.00 31.69 1283 MET B CA 1
ATOM 1469 C C . MET B 1 68 ? 27.664 76.845 13.051 1.00 31.94 1283 MET B C 1
ATOM 1470 O O . MET B 1 68 ? 27.830 77.285 11.915 1.00 31.31 1283 MET B O 1
ATOM 1475 N N . THR B 1 69 ? 27.484 77.638 14.115 1.00 31.95 1284 THR B N 1
ATOM 1476 C CA . THR B 1 69 ? 27.840 79.059 14.088 1.00 31.41 1284 THR B CA 1
ATOM 1477 C C . THR B 1 69 ? 29.275 79.207 13.558 1.00 31.05 1284 THR B C 1
ATOM 1478 O O . THR B 1 69 ? 29.527 80.016 12.670 1.00 31.36 1284 THR B O 1
ATOM 1480 N N . ASN B 1 70 ? 30.197 78.396 14.080 1.00 30.40 1285 ASN B N 1
ATOM 1481 C CA . ASN B 1 70 ? 31.613 78.399 13.654 1.00 30.20 1285 ASN B CA 1
ATOM 1482 C C . ASN B 1 70 ? 31.988 77.237 12.708 1.00 29.98 1285 ASN B C 1
ATOM 1483 O O . ASN B 1 70 ? 33.158 76.849 12.607 1.00 30.07 1285 ASN B O 1
ATOM 1485 N N . HIS B 1 71 ? 31.006 76.680 12.001 1.00 30.11 1286 HIS B N 1
ATOM 1486 C CA . HIS B 1 71 ? 31.298 75.635 11.009 1.00 29.51 1286 HIS B CA 1
ATOM 1487 C C . HIS B 1 71 ? 32.394 76.060 10.027 1.00 29.32 1286 HIS B C 1
ATOM 1488 O O . HIS B 1 71 ? 32.473 77.244 9.672 1.00 29.98 1286 HIS B O 1
ATOM 1495 N N . ASN B 1 72 ? 33.211 75.092 9.586 1.00 28.97 1287 ASN B N 1
ATOM 1496 C CA . ASN B 1 72 ? 34.351 75.322 8.662 1.00 28.32 1287 ASN B CA 1
ATOM 1497 C C . ASN B 1 72 ? 34.657 74.105 7.760 1.00 28.02 1287 ASN B C 1
ATOM 1498 O O . ASN B 1 72 ? 33.951 73.095 7.817 1.00 28.07 1287 ASN B O 1
ATOM 1503 N N . GLU B 1 73 ? 35.710 74.190 6.938 1.00 27.85 1288 GLU B N 1
ATOM 1504 C CA . GLU B 1 73 ? 36.024 73.128 5.968 1.00 27.45 1288 GLU B CA 1
ATOM 1505 C C . GLU B 1 73 ? 36.455 71.826 6.611 1.00 26.75 1288 GLU B C 1
ATOM 1506 O O . GLU B 1 73 ? 36.079 70.740 6.148 1.00 25.83 1288 GLU B O 1
ATOM 1512 N N . LEU B 1 74 ? 37.280 71.933 7.644 1.00 25.51 1289 LEU B N 1
ATOM 1513 C CA . LEU B 1 74 ? 37.720 70.752 8.384 1.00 25.58 1289 LEU B CA 1
ATOM 1514 C C . LEU B 1 74 ? 36.561 69.972 8.987 1.00 24.21 1289 LEU B C 1
ATOM 1515 O O . LEU B 1 74 ? 36.535 68.761 8.910 1.00 24.84 1289 LEU B O 1
ATOM 1520 N N . LYS B 1 75 ? 35.664 70.676 9.663 1.00 23.37 1290 LYS B N 1
ATOM 1521 C CA . LYS B 1 75 ? 34.534 70.057 10.316 1.00 23.17 1290 LYS B CA 1
ATOM 1522 C C . LYS B 1 75 ? 33.539 69.510 9.294 1.00 22.42 1290 LYS B C 1
ATOM 1523 O O . LYS B 1 75 ? 32.906 68.499 9.550 1.00 21.73 1290 LYS B O 1
ATOM 1529 N N . GLN B 1 76 ? 33.412 70.176 8.146 1.00 21.84 1291 GLN B N 1
ATOM 1530 C CA . GLN B 1 76 ? 32.494 69.717 7.100 1.00 21.88 1291 GLN B CA 1
ATOM 1531 C C . GLN B 1 76 ? 33.034 68.426 6.468 1.00 21.28 1291 GLN B C 1
ATOM 1532 O O . GLN B 1 76 ? 32.278 67.480 6.171 1.00 20.56 1291 GLN B O 1
ATOM 1538 N N . ARG B 1 77 ? 34.357 68.345 6.330 1.00 21.65 1292 ARG B N 1
ATOM 1539 C CA . ARG B 1 77 ? 34.989 67.181 5.748 1.00 22.09 1292 ARG B CA 1
ATOM 1540 C C . ARG B 1 77 ? 34.762 65.947 6.601 1.00 21.24 1292 ARG B C 1
ATOM 1541 O O . ARG B 1 77 ? 34.479 64.879 6.094 1.00 18.35 1292 ARG B O 1
ATOM 1549 N N . TYR B 1 78 ? 34.923 66.104 7.910 1.00 22.21 1293 TYR B N 1
ATOM 1550 C CA . TYR B 1 78 ? 34.708 64.991 8.811 1.00 21.91 1293 TYR B CA 1
ATOM 1551 C C . TYR B 1 78 ? 33.219 64.713 9.021 1.00 21.63 1293 TYR B C 1
ATOM 1552 O O . TYR B 1 78 ? 32.839 63.575 9.251 1.00 23.45 1293 TYR B O 1
ATOM 1561 N N . LEU B 1 79 ? 32.378 65.735 8.896 1.00 21.42 1294 LEU B N 1
ATOM 1562 C CA . LEU B 1 79 ? 30.919 65.528 8.873 1.00 20.63 1294 LEU B CA 1
ATOM 1563 C C . LEU B 1 79 ? 30.563 64.622 7.700 1.00 19.86 1294 LEU B C 1
ATOM 1564 O O . LEU B 1 79 ? 29.813 63.635 7.825 1.00 19.16 1294 LEU B O 1
ATOM 1569 N N . ASN B 1 80 ? 31.104 64.996 6.555 1.00 18.77 1295 ASN B N 1
ATOM 1570 C CA A ASN B 1 80 ? 30.960 64.225 5.307 0.50 19.11 1295 ASN B CA 1
ATOM 1571 C CA B ASN B 1 80 ? 30.895 64.228 5.360 0.50 18.54 1295 ASN B CA 1
ATOM 1572 C C . ASN B 1 80 ? 31.428 62.795 5.475 1.00 18.70 1295 ASN B C 1
ATOM 1573 O O . ASN B 1 80 ? 30.709 61.831 5.176 1.00 16.54 1295 ASN B O 1
ATOM 1582 N N . GLU B 1 81 ? 32.679 62.653 5.914 1.00 18.55 1296 GLU B N 1
ATOM 1583 C CA . GLU B 1 81 ? 33.246 61.317 6.068 1.00 18.62 1296 GLU B CA 1
ATOM 1584 C C . GLU B 1 81 ? 32.515 60.467 7.076 1.00 18.05 1296 GLU B C 1
ATOM 1585 O O . GLU B 1 81 ? 32.302 59.271 6.830 1.00 17.64 1296 GLU B O 1
ATOM 1591 N N . ALA B 1 82 ? 32.128 61.069 8.193 1.00 17.30 1297 ALA B N 1
ATOM 1592 C CA . ALA B 1 82 ? 31.429 60.329 9.264 1.00 17.54 1297 ALA B CA 1
ATOM 1593 C C . ALA B 1 82 ? 30.086 59.793 8.787 1.00 16.91 1297 ALA B C 1
ATOM 1594 O O . ALA B 1 82 ? 29.788 58.613 8.964 1.00 16.35 1297 ALA B O 1
ATOM 1596 N N . LEU B 1 83 ? 29.299 60.654 8.146 1.00 17.26 1298 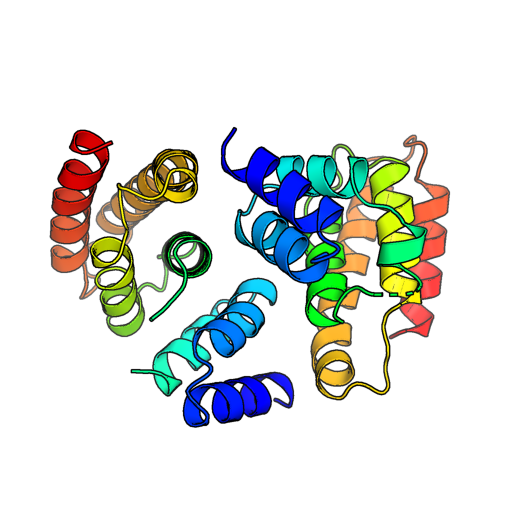LEU B N 1
ATOM 1597 C CA . LEU B 1 83 ? 28.032 60.239 7.553 1.00 18.39 1298 LEU B CA 1
ATOM 1598 C C . LEU B 1 83 ? 28.211 59.058 6.625 1.00 18.11 1298 LEU B C 1
ATOM 1599 O O . LEU B 1 83 ? 27.471 58.062 6.704 1.00 19.42 1298 LEU B O 1
ATOM 1604 N N . LEU B 1 84 ? 29.152 59.200 5.695 1.00 18.70 1299 LEU B N 1
ATOM 1605 C CA . LEU B 1 84 ? 29.424 58.159 4.727 1.00 19.32 1299 LEU B CA 1
ATOM 1606 C C . LEU B 1 84 ? 29.906 56.851 5.334 1.00 19.30 1299 LEU B C 1
ATOM 1607 O O . LEU B 1 84 ? 29.824 55.814 4.672 1.00 20.52 1299 LEU B O 1
ATOM 1612 N N . ALA B 1 85 ? 30.421 56.873 6.559 1.00 16.95 1300 ALA B N 1
ATOM 1613 C CA . ALA B 1 85 ? 30.832 55.623 7.231 1.00 18.15 1300 ALA B CA 1
ATOM 1614 C C . ALA B 1 85 ? 29.757 54.978 8.144 1.00 17.24 1300 ALA B C 1
ATOM 1615 O O . ALA B 1 85 ? 30.011 53.943 8.726 1.00 15.46 1300 ALA B O 1
ATOM 1617 N N . ILE B 1 86 ? 28.592 55.612 8.271 1.00 18.72 1301 ILE B N 1
ATOM 1618 C CA . ILE B 1 86 ? 27.427 55.037 8.947 1.00 19.76 1301 ILE B CA 1
ATOM 1619 C C . ILE B 1 86 ? 27.080 53.657 8.328 1.00 19.60 1301 ILE B C 1
ATOM 1620 O O . ILE B 1 86 ? 27.064 53.470 7.104 1.00 18.67 1301 ILE B O 1
ATOM 1625 N N . ASN B 1 87 ? 26.886 52.671 9.187 1.00 18.62 1302 ASN B N 1
ATOM 1626 C CA . ASN B 1 87 ? 26.644 51.306 8.728 1.00 18.30 1302 ASN B CA 1
ATOM 1627 C C . ASN B 1 87 ? 25.231 50.956 9.126 1.00 17.51 1302 ASN B C 1
ATOM 1628 O O . ASN B 1 87 ? 24.976 50.737 10.262 1.00 13.96 1302 ASN B O 1
ATOM 1633 N N . MET B 1 88 ? 24.329 50.908 8.160 1.00 17.91 1303 MET B N 1
ATOM 1634 C CA . MET B 1 88 ? 22.936 50.634 8.441 1.00 19.27 1303 MET B CA 1
ATOM 1635 C C . MET B 1 88 ? 22.669 49.159 8.833 1.00 17.93 1303 MET B C 1
ATOM 1636 O O . MET B 1 88 ? 21.589 48.839 9.277 1.00 18.20 1303 MET B O 1
ATOM 1641 N N . ALA B 1 89 ? 23.662 48.279 8.691 1.00 17.86 1304 ALA B N 1
ATOM 1642 C CA . ALA B 1 89 ? 23.550 46.916 9.174 1.00 16.75 1304 ALA B CA 1
ATOM 1643 C C . ALA B 1 89 ? 23.722 46.809 10.699 1.00 15.91 1304 ALA B C 1
ATOM 1644 O O . ALA B 1 89 ? 23.404 45.800 11.276 1.00 17.29 1304 ALA B O 1
ATOM 1646 N N . ASP B 1 90 ? 24.272 47.832 11.338 1.00 14.13 1305 ASP B N 1
ATOM 1647 C CA . ASP B 1 90 ? 24.513 47.831 12.783 1.00 13.91 1305 ASP B CA 1
ATOM 1648 C C . ASP B 1 90 ? 23.222 48.265 13.476 1.00 12.65 1305 ASP B C 1
ATOM 1649 O O . ASP B 1 90 ? 22.740 49.351 13.251 1.00 12.42 1305 ASP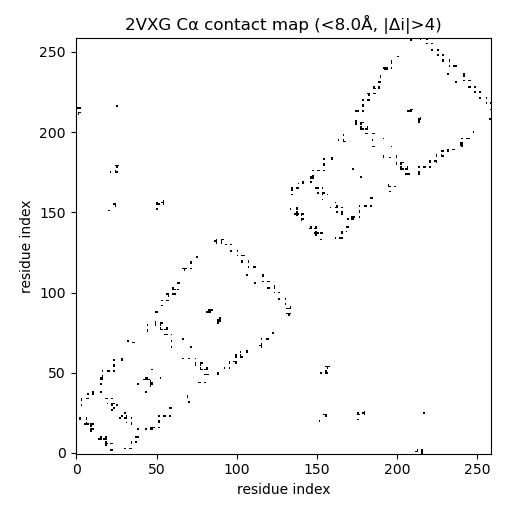 B O 1
ATOM 1654 N N . PRO B 1 91 ? 22.654 47.416 14.311 1.00 13.42 1306 PRO B N 1
ATOM 1655 C CA . PRO B 1 91 ? 21.383 47.829 14.931 1.00 13.52 1306 PRO B CA 1
ATOM 1656 C C . PRO B 1 91 ? 21.463 49.000 15.939 1.00 12.84 1306 PRO B C 1
ATOM 1657 O O . PRO B 1 91 ? 20.475 49.703 16.163 1.00 13.37 1306 PRO B O 1
ATOM 1661 N N . ILE B 1 92 ? 22.620 49.216 16.548 1.00 14.02 1307 ILE B N 1
ATOM 1662 C CA . ILE B 1 92 ? 22.811 50.415 17.396 1.00 14.22 1307 ILE B CA 1
ATOM 1663 C C . ILE B 1 92 ? 22.782 51.680 16.532 1.00 14.34 1307 ILE B C 1
ATOM 1664 O O . ILE B 1 92 ? 22.141 52.681 16.868 1.00 15.26 1307 ILE B O 1
ATOM 1669 N N . THR B 1 93 ? 23.477 51.651 15.399 1.00 13.77 1308 THR B N 1
ATOM 1670 C CA . THR B 1 93 ? 23.392 52.724 14.433 1.00 13.86 1308 THR B CA 1
ATOM 1671 C C . THR B 1 93 ? 21.963 52.975 13.945 1.00 13.77 1308 THR B C 1
ATOM 1672 O O . THR B 1 93 ? 21.558 54.124 13.922 1.00 14.52 1308 THR B O 1
ATOM 1676 N N . ARG B 1 94 ? 21.189 51.920 13.618 1.00 13.32 1309 ARG B N 1
ATOM 1677 C CA . ARG B 1 94 ? 19.791 52.119 13.169 1.00 13.54 1309 ARG B CA 1
ATOM 1678 C C . ARG B 1 94 ? 18.933 52.719 14.306 1.00 13.95 1309 ARG B C 1
ATOM 1679 O O . ARG B 1 94 ? 17.997 53.501 14.095 1.00 13.25 1309 ARG B O 1
ATOM 1687 N N . GLU B 1 95 ? 19.254 52.359 15.533 1.00 12.95 1310 GLU B N 1
ATOM 1688 C CA . GLU B 1 95 ? 18.544 52.920 16.686 1.00 13.40 1310 GLU B CA 1
ATOM 1689 C C . GLU B 1 95 ? 18.848 54.415 16.902 1.00 14.17 1310 GLU B C 1
ATOM 1690 O O . GLU B 1 95 ? 17.950 55.212 17.194 1.00 14.61 1310 GLU B O 1
ATOM 1696 N N . HIS B 1 96 ? 20.113 54.783 16.786 1.00 12.87 1311 HIS B N 1
ATOM 1697 C CA . HIS B 1 96 ? 20.590 56.075 17.287 1.00 14.75 1311 HIS B CA 1
ATOM 1698 C C . HIS B 1 96 ? 20.665 57.113 16.169 1.00 15.24 1311 HIS B C 1
ATOM 1699 O O . HIS B 1 96 ? 20.489 58.309 16.387 1.00 14.66 1311 HIS B O 1
ATOM 1706 N N . ALA B 1 97 ? 20.885 56.636 14.938 1.00 15.86 1312 ALA B N 1
ATOM 1707 C CA . ALA B 1 97 ? 21.023 57.548 13.813 1.00 16.15 1312 ALA B CA 1
ATOM 1708 C C . ALA B 1 97 ? 19.820 58.452 13.560 1.00 17.14 1312 ALA B C 1
ATOM 1709 O O . ALA B 1 97 ? 20.013 59.601 13.175 1.00 17.62 1312 ALA B O 1
ATOM 1711 N N . PRO B 1 98 ? 18.578 57.932 13.685 1.00 16.83 1313 PRO B N 1
ATOM 1712 C CA . PRO B 1 98 ? 17.418 58.811 13.455 1.00 17.71 1313 PRO B CA 1
ATOM 1713 C C . PRO B 1 98 ? 17.506 60.131 14.217 1.00 18.07 1313 PRO B C 1
ATOM 1714 O O . PRO B 1 98 ? 17.453 61.188 13.584 1.00 19.06 1313 PRO B O 1
ATOM 1718 N N . LYS B 1 99 ? 17.721 60.072 15.533 1.00 18.42 1314 LYS B N 1
ATOM 1719 C CA . LYS B 1 99 ? 17.941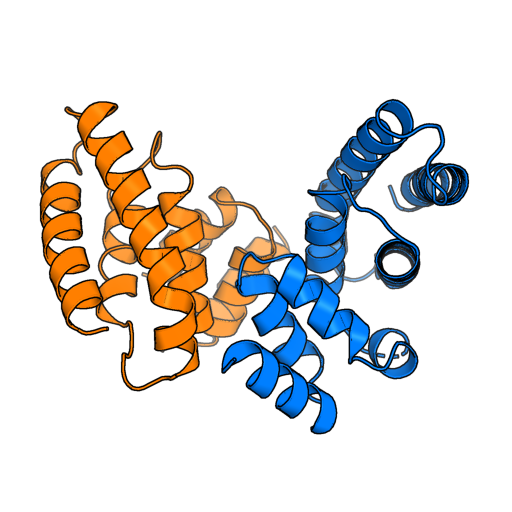 61.273 16.342 1.00 18.26 1314 LYS B CA 1
ATOM 1720 C C . LYS B 1 99 ? 19.111 62.094 15.815 1.00 17.41 1314 LYS B C 1
ATOM 1721 O O . LYS B 1 99 ? 18.988 63.316 15.596 1.00 15.03 1314 LYS B O 1
ATOM 1727 N N . VAL B 1 100 ? 20.259 61.428 15.634 1.00 17.13 1315 VAL B N 1
ATOM 1728 C CA . VAL B 1 100 ? 21.492 62.138 15.294 1.00 16.75 1315 VAL B CA 1
ATOM 1729 C C . VAL B 1 100 ? 21.327 62.824 13.939 1.00 17.06 1315 VAL B C 1
ATOM 1730 O O . VAL B 1 100 ? 21.710 63.967 13.783 1.00 17.99 1315 VAL B O 1
ATOM 1734 N N . LEU B 1 101 ? 20.783 62.108 12.956 1.00 17.30 1316 LEU B N 1
ATOM 1735 C CA . LEU B 1 101 ? 20.619 62.671 11.621 1.00 18.11 1316 LEU B CA 1
ATOM 1736 C C . LEU B 1 101 ? 19.513 63.732 11.567 1.00 18.10 1316 LEU B C 1
ATOM 1737 O O . LEU B 1 101 ? 19.638 64.718 10.848 1.00 16.97 1316 LEU B O 1
ATOM 1742 N N . THR B 1 102 ? 18.467 63.562 12.369 1.00 19.63 1317 THR B N 1
ATOM 1743 C CA . THR B 1 102 ? 17.396 64.584 12.495 1.00 19.36 1317 THR B CA 1
ATOM 1744 C C . THR B 1 102 ? 17.897 65.902 13.090 1.00 19.63 1317 THR B C 1
ATOM 1745 O O . THR B 1 102 ? 17.631 66.988 12.556 1.00 18.08 1317 THR B O 1
ATOM 1749 N N . GLU B 1 103 ? 18.641 65.804 14.190 1.00 19.47 1318 GLU B N 1
ATOM 1750 C CA . GLU B 1 103 ? 19.247 66.987 14.787 1.00 19.79 1318 GLU B CA 1
ATOM 1751 C C . GLU B 1 103 ? 20.320 67.583 13.873 1.00 18.51 1318 GLU B C 1
ATOM 1752 O O . GLU B 1 103 ? 20.407 68.799 13.732 1.00 19.10 1318 GLU B O 1
ATOM 1758 N N . LEU B 1 104 ? 21.088 66.754 13.180 1.00 18.65 1319 LEU B N 1
ATOM 1759 C CA . LEU B 1 104 ? 22.053 67.294 12.211 1.00 18.13 1319 LEU B CA 1
ATOM 1760 C C . LEU B 1 104 ? 21.348 68.111 11.129 1.00 18.31 1319 LEU B C 1
ATOM 1761 O O . LEU B 1 104 ? 21.743 69.232 10.860 1.00 17.39 1319 LEU B O 1
ATOM 1766 N N . TYR B 1 105 ? 20.350 67.511 10.484 1.00 18.30 1320 TYR B N 1
ATOM 1767 C CA . TYR B 1 105 ? 19.565 68.206 9.450 1.00 18.74 1320 TYR B CA 1
ATOM 1768 C C . TYR B 1 105 ? 18.996 69.549 9.973 1.00 19.11 1320 TYR B C 1
ATOM 1769 O O . TYR B 1 105 ? 19.123 70.569 9.327 1.00 18.04 1320 TYR B O 1
ATOM 1778 N N . ARG B 1 106 ? 18.420 69.523 11.174 1.00 19.56 1321 ARG B N 1
ATOM 1779 C CA . ARG B 1 106 ? 17.920 70.739 11.833 1.00 21.02 1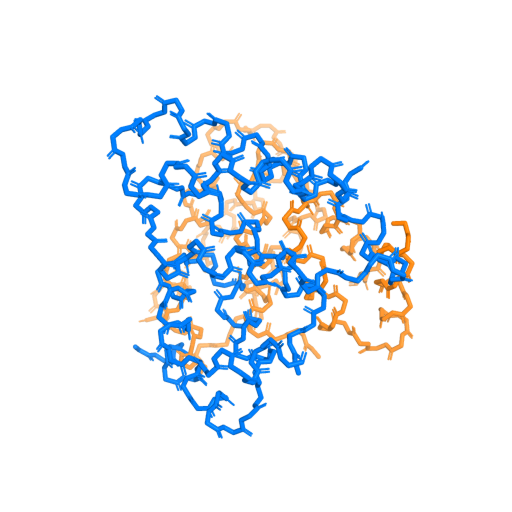321 ARG B CA 1
ATOM 1780 C C . ARG B 1 106 ? 19.027 71.785 11.968 1.00 19.55 1321 ARG B C 1
ATOM 1781 O O . ARG B 1 106 ? 18.827 72.944 11.611 1.00 18.10 1321 ARG B O 1
ATOM 1789 N N . ASN B 1 107 ? 20.193 71.349 12.447 1.00 19.99 1322 ASN B N 1
ATOM 1790 C CA . ASN B 1 107 ? 21.350 72.237 12.585 1.00 20.29 1322 ASN B CA 1
ATOM 1791 C C . ASN B 1 107 ? 21.898 72.726 11.242 1.00 20.03 1322 ASN B C 1
ATOM 1792 O O . ASN B 1 107 ? 22.386 73.861 11.147 1.00 18.71 1322 ASN B O 1
ATOM 1797 N N . CYS B 1 108 ? 21.831 71.891 10.201 1.00 19.93 1323 CYS B N 1
ATOM 1798 C CA . CYS B 1 108 ? 22.190 72.353 8.859 1.00 20.35 1323 CYS B CA 1
ATOM 1799 C C . CYS B 1 108 ? 21.198 73.378 8.319 1.00 20.51 1323 CYS B C 1
ATOM 1800 O O . CYS B 1 108 ? 21.599 74.324 7.687 1.00 20.82 1323 CYS B O 1
ATOM 1803 N N . GLN B 1 109 ? 19.906 73.139 8.524 1.00 21.20 1324 GLN B N 1
ATOM 1804 C CA . GLN B 1 109 ? 18.860 74.083 8.135 1.00 22.62 1324 GLN B CA 1
ATOM 1805 C C . GLN B 1 109 ? 19.094 75.446 8.781 1.00 22.58 1324 GLN B C 1
ATOM 1806 O O . GLN B 1 109 ? 19.040 76.494 8.128 1.00 22.06 1324 GLN B O 1
ATOM 1812 N N . GLN B 1 110 ? 19.404 75.420 10.067 1.00 22.94 1325 GLN B N 1
ATOM 1813 C CA . GLN B 1 110 ? 19.653 76.645 10.810 1.00 22.57 1325 GLN B CA 1
ATOM 1814 C C . GLN B 1 110 ? 20.870 77.377 10.231 1.00 21.78 1325 GLN B C 1
ATOM 1815 O O . GLN B 1 110 ? 20.838 78.604 10.019 1.00 21.57 1325 GLN B O 1
ATOM 1821 N N . PHE B 1 111 ? 21.922 76.618 9.952 1.00 21.11 1326 PHE B N 1
ATOM 1822 C CA . PHE B 1 111 ? 23.142 77.145 9.346 1.00 21.14 1326 PHE B CA 1
ATOM 1823 C C . PHE B 1 111 ? 22.890 77.766 7.959 1.00 21.01 1326 PHE B C 1
ATOM 1824 O O . PHE B 1 111 ? 23.362 78.865 7.685 1.00 20.98 1326 PHE B O 1
ATOM 1832 N N . ILE B 1 112 ? 22.154 77.075 7.096 1.00 21.81 1327 ILE B N 1
ATOM 1833 C CA . ILE B 1 112 ? 21.854 77.586 5.738 1.00 22.68 1327 ILE B CA 1
ATOM 1834 C C . ILE B 1 112 ? 21.089 78.921 5.822 1.00 23.79 1327 ILE B C 1
ATOM 1835 O O . ILE B 1 112 ? 21.269 79.830 4.978 1.00 23.70 1327 ILE B O 1
ATOM 1840 N N . LYS B 1 113 ? 20.232 79.015 6.838 1.00 24.07 1328 LYS B N 1
ATOM 1841 C CA . LYS B 1 113 ? 19.528 80.244 7.169 1.00 24.27 1328 LYS B CA 1
ATOM 1842 C C . LYS B 1 113 ? 20.419 81.339 7.782 1.00 24.02 1328 LYS B C 1
ATOM 1843 O O . LYS B 1 113 ? 20.382 82.461 7.353 1.00 22.90 1328 LYS B O 1
ATOM 1849 N N . ASN B 1 114 ? 21.177 81.002 8.811 1.00 24.95 1329 ASN B N 1
ATOM 1850 C CA . ASN B 1 114 ? 21.942 81.980 9.585 1.00 25.37 1329 ASN B CA 1
ATOM 1851 C C . ASN B 1 114 ? 23.348 82.290 9.046 1.00 26.70 1329 ASN B C 1
ATOM 1852 O O . ASN B 1 114 ? 23.885 83.369 9.322 1.00 26.83 1329 ASN B O 1
ATOM 1857 N N . SER B 1 115 ? 23.924 81.387 8.243 1.00 27.49 1330 SER B N 1
ATOM 1858 C CA . SER B 1 115 ? 25.296 81.583 7.731 1.00 27.90 1330 SER B CA 1
ATOM 1859 C C . SER B 1 115 ? 25.372 81.423 6.227 1.00 28.24 1330 SER B C 1
ATOM 1860 O O . SER B 1 115 ? 26.148 80.597 5.740 1.00 28.86 1330 SER B O 1
ATOM 1863 N N . PRO B 1 116 ? 24.588 82.226 5.478 1.00 29.04 1331 PRO B N 1
ATOM 1864 C CA . PRO B 1 116 ? 24.385 82.020 4.042 1.00 29.30 1331 PRO B CA 1
ATOM 1865 C C . PRO B 1 116 ? 25.572 82.404 3.143 1.00 29.81 1331 PRO B C 1
ATOM 1866 O O . PRO B 1 116 ? 25.567 82.100 1.949 1.00 29.91 1331 PRO B O 1
ATOM 1870 N N . LYS B 1 117 ? 26.553 83.101 3.705 1.00 29.89 1332 LYS B N 1
ATOM 1871 C CA . LYS B 1 117 ? 27.793 83.403 2.998 1.00 29.57 1332 LYS B CA 1
ATOM 1872 C C . LYS B 1 117 ? 28.956 82.568 3.532 1.00 29.39 1332 LYS B C 1
ATOM 1873 O O . LYS B 1 117 ? 30.105 82.814 3.174 1.00 29.61 1332 LYS B O 1
ATOM 1879 N N . ASN B 1 118 ? 28.673 81.573 4.377 1.00 28.68 1333 ASN B N 1
ATOM 1880 C CA . ASN B 1 118 ? 29.737 80.679 4.843 1.00 28.49 1333 ASN B CA 1
ATOM 1881 C C . ASN B 1 118 ? 30.227 79.848 3.665 1.00 28.06 1333 ASN B C 1
ATOM 1882 O O . ASN B 1 118 ? 29.436 79.383 2.839 1.00 28.76 1333 ASN B O 1
ATOM 1887 N N . SER B 1 119 ? 31.542 79.665 3.595 1.00 27.60 1334 SER B N 1
ATOM 1888 C CA . SER B 1 119 ? 32.163 78.953 2.476 1.00 26.79 1334 SER B CA 1
ATOM 1889 C C . SER B 1 119 ? 31.622 77.519 2.310 1.00 26.24 1334 SER B C 1
ATOM 1890 O O . SER B 1 119 ? 31.735 76.916 1.233 1.00 25.61 1334 SER B O 1
ATOM 1893 N N . GLN B 1 120 ? 31.038 76.961 3.372 1.00 25.27 1335 GLN B N 1
ATOM 1894 C CA . GLN B 1 120 ? 30.525 75.604 3.316 1.00 24.72 1335 GLN B CA 1
ATOM 1895 C C . GLN B 1 120 ? 29.046 75.497 2.972 1.00 23.57 1335 GLN B C 1
ATOM 1896 O O . GLN B 1 120 ? 28.439 74.463 3.148 1.00 23.14 1335 GLN B O 1
ATOM 1902 N N . PHE B 1 121 ? 28.479 76.576 2.472 1.00 23.00 1336 PHE B N 1
ATOM 1903 C CA . PHE B 1 121 ? 27.049 76.684 2.275 1.00 21.65 1336 PHE B CA 1
ATOM 1904 C C . PHE B 1 121 ? 26.563 75.619 1.303 1.00 20.97 1336 PHE B C 1
ATOM 1905 O O . PHE B 1 121 ? 25.621 74.956 1.600 1.00 18.79 1336 PHE B O 1
ATOM 1913 N N . SER B 1 122 ? 27.185 75.487 0.126 1.00 20.11 1337 SER B N 1
ATOM 1914 C CA . SER B 1 122 ? 26.730 74.465 -0.847 1.00 19.95 1337 SER B CA 1
ATOM 1915 C C . SER B 1 122 ? 27.049 73.052 -0.363 1.00 19.42 1337 SER B C 1
ATOM 1916 O O . SER B 1 122 ? 26.322 72.109 -0.655 1.00 18.79 1337 SER B O 1
ATOM 1919 N N . ASN B 1 123 ? 28.156 72.920 0.368 1.00 19.01 1338 ASN B N 1
ATOM 1920 C CA . ASN B 1 123 ? 28.533 71.650 0.938 1.00 19.37 1338 ASN B CA 1
ATOM 1921 C C . ASN B 1 123 ? 27.498 71.148 1.918 1.00 18.47 1338 ASN B C 1
ATOM 1922 O O . ASN B 1 123 ? 27.133 69.980 1.889 1.00 17.90 1338 ASN B O 1
ATOM 1927 N N . VAL B 1 124 ? 27.013 72.050 2.767 1.00 18.12 1339 VAL B N 1
ATOM 1928 C CA . VAL B 1 124 ? 25.934 71.744 3.684 1.00 17.89 1339 VAL B CA 1
ATOM 1929 C C . VAL B 1 124 ? 24.622 71.422 2.946 1.00 18.06 1339 VAL B C 1
ATOM 1930 O O . VAL B 1 124 ? 23.967 70.457 3.281 1.00 18.78 1339 VAL B O 1
ATOM 1934 N N . ARG B 1 125 ? 24.286 72.161 1.887 1.00 19.37 1340 ARG B N 1
ATOM 1935 C CA . ARG B 1 125 ? 23.098 71.818 1.095 1.00 18.93 1340 ARG B CA 1
ATOM 1936 C C . ARG B 1 125 ? 23.184 70.393 0.552 1.00 18.51 1340 ARG B C 1
ATOM 1937 O O . ARG B 1 125 ? 22.225 69.597 0.655 1.00 17.97 1340 ARG B O 1
ATOM 1945 N N . LEU B 1 126 ? 24.354 70.038 0.033 1.00 17.95 1341 LEU B N 1
ATOM 1946 C CA . LEU B 1 126 ? 24.544 68.694 -0.474 1.00 18.93 1341 LEU B CA 1
ATOM 1947 C C . LEU B 1 126 ? 24.488 67.705 0.658 1.00 18.21 1341 LEU B C 1
ATOM 1948 O O . LEU B 1 126 ? 23.917 66.644 0.501 1.00 17.00 1341 LEU B O 1
ATOM 1953 N N . LEU B 1 127 ? 25.062 68.072 1.807 1.00 17.32 1342 LEU B N 1
ATOM 1954 C CA . LEU B 1 127 ? 25.041 67.203 2.963 1.00 17.11 1342 LEU B CA 1
ATOM 1955 C C . LEU B 1 127 ? 23.590 66.863 3.347 1.00 17.19 1342 LEU B C 1
ATOM 1956 O O . LEU B 1 127 ? 23.270 65.707 3.633 1.00 14.91 1342 LEU B O 1
ATOM 1961 N N . MET B 1 128 ? 22.724 67.875 3.316 1.00 17.24 1343 MET B N 1
ATOM 1962 C CA . MET B 1 128 ? 21.312 67.723 3.642 1.00 17.82 1343 MET B CA 1
ATOM 1963 C C . MET B 1 128 ? 20.581 66.802 2.670 1.00 17.33 1343 MET B C 1
ATOM 1964 O O . MET B 1 128 ? 19.747 66.053 3.087 1.00 16.66 1343 MET B O 1
ATOM 1969 N N . LYS B 1 129 ? 20.890 66.901 1.380 1.00 18.72 1344 LYS B N 1
ATOM 1970 C CA . LYS B 1 129 ? 20.407 65.953 0.350 1.00 19.03 1344 LYS B CA 1
ATOM 1971 C C . LYS B 1 129 ? 20.782 64.497 0.649 1.00 18.72 1344 LYS B C 1
ATOM 1972 O O . LYS B 1 129 ? 19.944 63.621 0.580 1.00 18.88 1344 LYS B O 1
ATOM 1978 N N . ALA B 1 130 ? 22.033 64.269 1.039 1.00 18.43 1345 ALA B N 1
ATOM 1979 C CA . ALA B 1 130 ? 22.518 62.958 1.414 1.00 19.24 1345 ALA B CA 1
ATOM 1980 C C . ALA B 1 130 ? 21.846 62.425 2.675 1.00 19.49 1345 ALA B C 1
ATOM 1981 O O . ALA B 1 130 ? 21.590 61.225 2.762 1.00 19.20 1345 ALA B O 1
ATOM 1983 N N . ILE B 1 131 ? 21.601 63.294 3.663 1.00 19.25 1346 ILE B N 1
ATOM 1984 C CA . ILE B 1 131 ? 20.890 62.887 4.897 1.00 20.33 1346 ILE B CA 1
ATOM 1985 C C . ILE B 1 131 ? 19.528 62.289 4.557 1.00 20.58 1346 ILE B C 1
ATOM 1986 O O . ILE B 1 131 ? 19.105 61.293 5.153 1.00 21.24 1346 ILE B O 1
ATOM 1991 N N . ILE B 1 132 ? 18.844 62.897 3.609 1.00 22.04 1347 ILE B N 1
ATOM 1992 C CA . ILE B 1 132 ? 17.581 62.361 3.103 1.00 22.98 1347 ILE B CA 1
ATOM 1993 C C . ILE B 1 132 ? 17.731 60.918 2.643 1.00 23.32 1347 ILE B C 1
ATOM 1994 O O . ILE B 1 132 ? 16.874 60.119 2.941 1.00 23.93 1347 ILE B O 1
ATOM 1999 N N . THR B 1 133 ? 18.815 60.592 1.942 1.00 24.65 1348 THR B N 1
ATOM 2000 C CA . THR B 1 133 ? 19.102 59.233 1.546 1.00 26.46 1348 THR B CA 1
ATOM 2001 C C . THR B 1 133 ? 19.199 58.269 2.742 1.00 27.64 1348 THR B C 1
ATOM 2002 O O . THR B 1 133 ? 18.661 57.162 2.707 1.00 27.37 1348 THR B O 1
ATOM 2006 N N . TYR B 1 134 ? 19.887 58.698 3.789 1.00 29.41 1349 TYR B N 1
ATOM 2007 C CA . TYR B 1 134 ? 20.058 57.877 4.993 1.00 30.63 1349 TYR B CA 1
ATOM 2008 C C . TYR B 1 134 ? 18.775 57.644 5.728 1.00 33.08 1349 TYR B C 1
ATOM 2009 O O . TYR B 1 134 ? 18.514 56.535 6.183 1.00 32.98 1349 TYR B O 1
ATOM 2018 N N . ARG B 1 135 ? 17.955 58.686 5.838 1.00 35.91 1350 ARG B N 1
ATOM 2019 C CA . ARG B 1 135 ? 16.700 58.537 6.523 1.00 38.40 1350 ARG B CA 1
ATOM 2020 C C . ARG B 1 135 ? 15.698 57.706 5.712 1.00 38.98 1350 ARG B C 1
ATOM 2021 O O . ARG B 1 135 ? 14.935 56.927 6.290 1.00 39.19 1350 ARG B O 1
ATOM 2029 N N . ASP B 1 136 ? 15.746 57.790 4.382 1.00 39.78 1351 ASP B N 1
ATOM 2030 C CA . ASP B 1 136 ? 15.003 56.825 3.549 1.00 40.58 1351 ASP B CA 1
ATOM 2031 C C . ASP B 1 136 ? 15.514 55.405 3.732 1.00 41.09 1351 ASP B C 1
ATOM 2032 O O . ASP B 1 136 ? 14.762 54.466 3.613 1.00 41.87 1351 ASP B O 1
ATOM 2037 N N . GLN B 1 137 ? 16.813 55.261 3.954 1.00 41.80 1352 GLN B N 1
ATOM 2038 C CA . GLN B 1 137 ? 17.454 53.959 4.099 1.00 42.15 1352 GLN B CA 1
ATOM 2039 C C . GLN B 1 137 ? 17.192 53.323 5.474 1.00 42.70 1352 GLN B C 1
ATOM 2040 O O . GLN B 1 137 ? 17.298 52.104 5.626 1.00 42.47 1352 GLN B O 1
ATOM 2046 N N . LEU B 1 138 ? 16.875 54.154 6.468 1.00 42.98 1353 LEU B N 1
ATOM 2047 C CA . LEU B 1 138 ? 16.399 53.672 7.764 1.00 43.30 1353 LEU B CA 1
ATOM 2048 C C . LEU B 1 138 ? 14.988 53.104 7.578 1.00 44.15 1353 LEU B C 1
ATOM 2049 O O . LEU B 1 138 ? 14.272 52.807 8.549 1.00 44.93 1353 LEU B O 1
#

B-factor: mean 22.85, std 6.96, range [9.96, 63.39]

Foldseek 3Di:
DVLLVVLLVCQVVLVLQVSLCSQLVVLDVVSVVSSLVRHDVCSVQCPHDLVSLLSLLQSLLVDCPPPDDSSLVSNVSSVVRQDCPPPVSVVCVVVSLVVSLVSLVVCCVVCVPDPCNVVSVVVNVVSVVVD/DVLLVVLLVCLVVVNNQVSLCSQLVVLDVVSVLSSLVNNCPHDLVSLLSLLQSLLVDCVVPDDSSLVSNVVSLVPQDCVDVVSVVRVVVSLVVSLVSLVVCCVPPVVGPCNVSSVVVNVVSVVVVVVD